Protein AF-A0A7C3K5S8-F1 (afdb_monomer)

Mean predicted aligned error: 10.58 Å

Structure (mmCIF, N/CA/C/O backbone):
data_AF-A0A7C3K5S8-F1
#
_entry.id   AF-A0A7C3K5S8-F1
#
loop_
_atom_site.group_PDB
_atom_site.id
_atom_site.type_symbol
_atom_site.label_atom_id
_atom_site.label_alt_id
_atom_site.label_comp_id
_atom_site.label_asym_id
_atom_site.label_entity_id
_atom_site.label_seq_id
_atom_site.pdbx_PDB_ins_code
_atom_site.Cartn_x
_atom_site.Cartn_y
_atom_site.Cartn_z
_atom_site.occupancy
_atom_site.B_iso_or_equiv
_atom_site.auth_seq_id
_atom_site.auth_comp_id
_atom_site.auth_asym_id
_atom_site.auth_atom_id
_atom_site.pdbx_PDB_model_num
ATOM 1 N N . MET A 1 1 ? 16.156 -6.431 -30.741 1.00 36.00 1 MET A N 1
ATOM 2 C CA . MET A 1 1 ? 15.478 -6.348 -29.436 1.00 36.00 1 MET A CA 1
ATOM 3 C C . MET A 1 1 ? 15.886 -5.016 -28.860 1.00 36.00 1 MET A C 1
ATOM 5 O O . MET A 1 1 ? 17.075 -4.727 -28.903 1.00 36.00 1 MET A O 1
ATOM 9 N N . ALA A 1 2 ? 14.936 -4.167 -28.473 1.00 34.50 2 ALA A N 1
ATOM 10 C CA . ALA A 1 2 ? 15.301 -3.069 -27.594 1.00 34.50 2 ALA A CA 1
ATOM 11 C C . ALA A 1 2 ? 15.731 -3.733 -26.283 1.00 34.50 2 ALA A C 1
ATOM 13 O O . ALA A 1 2 ? 14.956 -4.510 -25.724 1.00 34.50 2 ALA A O 1
ATOM 14 N N . ASP A 1 3 ? 16.981 -3.526 -25.874 1.00 36.69 3 ASP A N 1
ATOM 15 C CA . ASP A 1 3 ? 17.395 -3.795 -24.503 1.00 36.69 3 ASP A CA 1
ATOM 16 C C . ASP A 1 3 ? 16.607 -2.803 -23.651 1.00 36.69 3 ASP A C 1
ATOM 18 O O . ASP A 1 3 ? 16.999 -1.651 -23.473 1.00 36.69 3 ASP A O 1
ATOM 22 N N . TYR A 1 4 ? 15.408 -3.204 -23.237 1.00 42.88 4 TYR A N 1
ATOM 23 C CA . TYR A 1 4 ? 14.761 -2.543 -22.125 1.00 42.88 4 TYR A CA 1
ATOM 24 C C . TYR A 1 4 ? 15.658 -2.878 -20.943 1.00 42.88 4 TYR A C 1
ATOM 26 O O . TYR A 1 4 ? 15.716 -4.040 -20.541 1.00 42.88 4 TYR A O 1
ATOM 34 N N . ASP A 1 5 ? 16.418 -1.896 -20.458 1.00 43.03 5 ASP A N 1
ATOM 35 C CA . ASP A 1 5 ? 17.061 -1.972 -19.152 1.00 43.03 5 ASP A CA 1
ATOM 36 C C . ASP A 1 5 ? 15.927 -2.211 -18.153 1.00 43.03 5 ASP A C 1
ATOM 38 O O . ASP A 1 5 ? 15.245 -1.278 -17.728 1.00 43.03 5 ASP A O 1
ATOM 42 N N . VAL A 1 6 ? 15.627 -3.488 -17.897 1.00 47.78 6 VAL A N 1
ATOM 43 C CA . VAL A 1 6 ? 14.590 -3.909 -16.965 1.00 47.78 6 VAL A CA 1
ATOM 44 C C . VAL A 1 6 ? 15.022 -3.325 -15.636 1.00 47.78 6 VAL A C 1
ATOM 46 O O . VAL A 1 6 ? 16.020 -3.762 -15.063 1.00 47.78 6 VAL A O 1
ATOM 49 N N . PHE A 1 7 ? 14.330 -2.270 -15.209 1.00 51.50 7 PHE A N 1
ATOM 50 C CA . PHE A 1 7 ? 14.620 -1.600 -13.956 1.00 51.50 7 PHE A CA 1
ATOM 51 C C . PHE A 1 7 ? 14.607 -2.661 -12.854 1.00 51.50 7 PHE A C 1
ATOM 53 O O . PHE A 1 7 ? 13.599 -3.338 -12.659 1.00 51.50 7 PHE A O 1
ATOM 60 N N . GLU A 1 8 ? 15.756 -2.870 -12.204 1.00 52.59 8 GLU A N 1
ATOM 61 C CA . GLU A 1 8 ? 15.900 -3.923 -11.204 1.00 52.59 8 GLU A CA 1
ATOM 62 C C . GLU A 1 8 ? 14.912 -3.671 -10.067 1.00 52.59 8 GLU A C 1
ATOM 64 O O . GLU A 1 8 ? 14.993 -2.680 -9.329 1.00 52.59 8 GLU A O 1
ATOM 69 N N . TYR A 1 9 ? 13.947 -4.576 -9.941 1.00 58.34 9 TYR A N 1
ATOM 70 C CA . TYR A 1 9 ? 13.034 -4.558 -8.822 1.00 58.34 9 TYR A CA 1
ATOM 71 C C . TYR A 1 9 ? 13.784 -4.951 -7.546 1.00 58.34 9 TYR A C 1
ATOM 73 O O . TYR A 1 9 ? 14.457 -5.983 -7.478 1.00 58.34 9 TYR A O 1
ATOM 81 N N . VAL A 1 10 ? 13.669 -4.097 -6.532 1.00 61.16 10 VAL A N 1
ATOM 82 C CA . VAL A 1 10 ? 14.269 -4.321 -5.220 1.00 61.16 10 VAL A CA 1
ATOM 83 C C . VAL A 1 10 ? 13.180 -4.871 -4.318 1.00 61.16 10 VAL A C 1
ATOM 85 O O . VAL A 1 10 ? 12.299 -4.131 -3.885 1.00 61.16 10 VAL A O 1
ATOM 88 N N . LEU A 1 11 ? 13.250 -6.178 -4.052 1.00 65.69 11 LEU A N 1
ATOM 89 C CA . LEU A 1 11 ? 12.419 -6.799 -3.028 1.00 65.69 11 LEU A CA 1
ATOM 90 C C . LEU A 1 11 ? 12.636 -6.064 -1.702 1.00 65.69 11 LEU A C 1
ATOM 92 O O . LEU A 1 11 ? 13.786 -5.764 -1.353 1.00 65.69 11 LEU A O 1
ATOM 96 N N . PRO A 1 12 ? 11.564 -5.816 -0.942 1.00 68.69 12 PRO A N 1
ATOM 97 C CA . PRO A 1 12 ? 11.696 -5.355 0.422 1.00 68.69 12 PRO A CA 1
ATOM 98 C C . PRO A 1 12 ? 12.627 -6.294 1.213 1.00 68.69 12 PRO A C 1
ATOM 100 O O . PRO A 1 12 ? 12.614 -7.510 1.018 1.00 68.69 12 PRO A O 1
ATOM 103 N N . GLY A 1 13 ? 13.489 -5.728 2.061 1.00 72.69 13 GLY A N 1
ATOM 104 C CA . GLY A 1 13 ? 14.589 -6.473 2.693 1.00 72.69 13 GLY A CA 1
ATOM 105 C C . GLY A 1 13 ? 14.165 -7.469 3.779 1.00 72.69 13 GLY A C 1
ATOM 106 O O . GLY A 1 13 ? 14.988 -8.276 4.211 1.00 72.69 13 GLY A O 1
ATOM 107 N N . GLU A 1 14 ? 12.908 -7.412 4.221 1.00 86.00 14 GLU A N 1
ATOM 108 C CA . GLU A 1 14 ? 12.364 -8.243 5.298 1.00 86.00 14 GLU A CA 1
ATOM 109 C C . GLU A 1 14 ? 11.607 -9.472 4.764 1.00 86.00 14 GLU A C 1
ATOM 111 O O . GLU A 1 14 ? 11.285 -9.586 3.580 1.00 86.00 14 GLU A O 1
ATOM 116 N N . SER A 1 15 ? 11.303 -10.427 5.646 1.00 91.69 15 SER A N 1
ATOM 117 C CA . SER A 1 15 ? 10.530 -11.619 5.279 1.00 91.69 15 SER A CA 1
ATOM 118 C C . SER A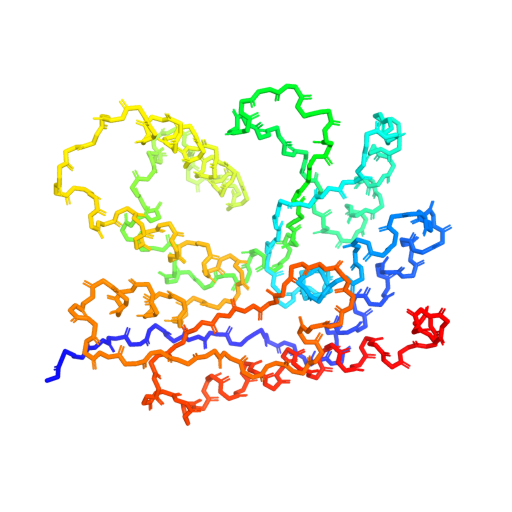 1 15 ? 9.021 -11.345 5.226 1.00 91.69 15 SER A C 1
ATOM 120 O O . SER A 1 15 ? 8.507 -10.447 5.895 1.00 91.69 15 SER A O 1
ATOM 122 N N . ALA A 1 16 ? 8.281 -12.192 4.501 1.00 94.06 16 ALA A N 1
ATOM 123 C CA . ALA A 1 16 ? 6.815 -12.156 4.472 1.00 94.06 16 ALA A CA 1
ATOM 124 C C . ALA A 1 16 ? 6.179 -12.207 5.876 1.00 94.06 16 ALA A C 1
ATOM 126 O O . ALA A 1 16 ? 5.159 -11.571 6.117 1.00 94.06 16 ALA A O 1
ATOM 127 N N . GLU A 1 17 ? 6.792 -12.931 6.817 1.00 95.56 17 GLU A N 1
ATOM 128 C CA . GLU A 1 17 ? 6.310 -13.056 8.199 1.00 95.56 17 GLU A CA 1
ATOM 129 C C . GLU A 1 17 ? 6.402 -11.731 8.971 1.00 95.56 17 GLU A C 1
ATOM 131 O O . GLU A 1 17 ? 5.490 -11.395 9.729 1.00 95.56 17 GLU A O 1
ATOM 136 N N . VAL A 1 18 ? 7.469 -10.954 8.753 1.00 95.12 18 VAL A N 1
ATOM 137 C CA . VAL A 1 18 ? 7.635 -9.624 9.362 1.00 95.12 18 VAL A CA 1
ATOM 138 C C . VAL A 1 18 ? 6.568 -8.669 8.827 1.00 95.12 18 VAL A C 1
ATOM 140 O O . VAL A 1 18 ? 5.856 -8.042 9.612 1.00 95.12 18 VAL A O 1
ATOM 143 N N . TYR A 1 19 ? 6.390 -8.627 7.505 1.00 95.25 19 TYR A N 1
ATOM 144 C CA . TYR A 1 19 ? 5.346 -7.830 6.855 1.00 95.25 19 TYR A CA 1
ATOM 145 C C . TYR A 1 19 ? 3.941 -8.220 7.331 1.00 95.25 19 TYR A C 1
ATOM 147 O O . TYR A 1 19 ? 3.159 -7.361 7.744 1.00 95.25 19 TYR A O 1
ATOM 155 N N . ALA A 1 20 ? 3.629 -9.516 7.360 1.00 96.94 20 ALA A N 1
ATOM 156 C CA . ALA A 1 20 ? 2.343 -10.005 7.842 1.00 96.94 20 ALA A CA 1
ATOM 157 C C . ALA A 1 20 ? 2.105 -9.635 9.313 1.00 96.94 20 ALA A C 1
ATOM 159 O O . ALA A 1 20 ? 1.022 -9.173 9.665 1.00 96.94 20 ALA A O 1
ATOM 160 N N . THR A 1 21 ? 3.121 -9.764 10.171 1.00 97.38 21 THR A N 1
ATOM 161 C CA . THR A 1 21 ? 3.036 -9.360 11.584 1.00 97.38 21 THR A CA 1
ATOM 162 C C . THR A 1 21 ? 2.724 -7.871 11.722 1.00 97.38 21 THR A C 1
ATOM 164 O O . THR A 1 21 ? 1.887 -7.491 12.547 1.00 97.38 21 THR A O 1
ATOM 167 N N . ASN A 1 22 ? 3.354 -7.028 10.899 1.00 96.44 22 ASN A N 1
ATOM 168 C CA . ASN A 1 22 ? 3.084 -5.595 10.873 1.00 96.44 22 ASN A CA 1
ATOM 169 C C . ASN A 1 22 ? 1.635 -5.306 10.474 1.00 96.44 22 ASN A C 1
ATOM 171 O O . ASN A 1 22 ? 0.938 -4.643 11.241 1.00 96.44 22 ASN A O 1
ATOM 175 N N . ALA A 1 23 ? 1.156 -5.863 9.357 1.00 97.19 23 ALA A N 1
ATOM 176 C CA . ALA A 1 23 ? -0.229 -5.681 8.918 1.00 97.19 23 ALA A CA 1
ATOM 177 C C . ALA A 1 23 ? -1.231 -6.163 9.976 1.00 97.19 23 ALA A C 1
ATOM 179 O O . ALA A 1 23 ? -2.143 -5.426 10.345 1.00 97.19 23 ALA A O 1
ATOM 180 N N . LEU A 1 24 ? -1.031 -7.365 10.531 1.00 97.88 24 LEU A N 1
ATOM 181 C CA . LEU A 1 24 ? -1.904 -7.941 11.558 1.00 97.88 24 LEU A CA 1
ATOM 182 C C . LEU A 1 24 ? -2.002 -7.061 12.804 1.00 97.88 24 LEU A C 1
ATOM 184 O O . LEU A 1 24 ? -3.077 -6.954 13.388 1.00 97.88 24 LEU A O 1
ATOM 188 N N . ARG A 1 25 ? -0.901 -6.431 13.225 1.00 97.81 25 ARG A N 1
ATOM 189 C CA . ARG A 1 25 ? -0.907 -5.500 14.360 1.00 97.81 25 ARG A CA 1
ATOM 190 C C . ARG A 1 25 ? -1.836 -4.313 14.097 1.00 97.81 25 ARG A C 1
ATOM 192 O O . ARG A 1 25 ? -2.630 -3.982 14.969 1.00 97.81 25 ARG A O 1
ATOM 199 N N . ILE A 1 26 ? -1.755 -3.707 12.913 1.00 97.75 26 ILE A N 1
ATOM 200 C CA . ILE A 1 26 ? -2.579 -2.542 12.554 1.00 97.75 26 ILE A CA 1
ATOM 201 C C . ILE A 1 26 ? -4.042 -2.951 12.380 1.00 97.75 26 ILE A C 1
ATOM 203 O O . ILE A 1 26 ? -4.938 -2.306 12.912 1.00 97.75 26 ILE A O 1
ATOM 207 N N . LEU A 1 27 ? -4.288 -4.062 11.687 1.00 96.94 27 LEU A N 1
ATOM 208 C CA . LEU A 1 27 ? -5.628 -4.591 11.436 1.00 96.94 27 LEU A CA 1
ATOM 209 C C . LEU A 1 27 ? -6.357 -4.983 12.726 1.00 96.94 27 LEU A C 1
ATOM 211 O O . LEU A 1 27 ? -7.569 -4.806 12.815 1.00 96.94 27 LEU A O 1
ATOM 215 N N . LYS A 1 28 ? -5.638 -5.468 13.746 1.00 96.94 28 LYS A N 1
ATOM 216 C CA . LYS A 1 28 ? -6.209 -5.744 15.075 1.00 96.94 28 LYS A CA 1
ATOM 217 C C . LYS A 1 28 ? -6.626 -4.465 15.797 1.00 96.94 28 LYS A C 1
ATOM 219 O O . LYS A 1 28 ? -7.725 -4.432 16.348 1.00 96.94 28 LYS A O 1
ATOM 224 N N . ASP A 1 29 ? -5.795 -3.425 15.752 1.00 97.56 29 ASP A N 1
ATOM 225 C CA . ASP A 1 29 ? -6.127 -2.112 16.317 1.00 97.56 29 ASP A CA 1
ATOM 226 C C . ASP A 1 29 ? -7.335 -1.500 15.562 1.00 97.56 29 ASP A C 1
ATOM 228 O O . ASP A 1 29 ? -8.304 -1.070 16.190 1.00 97.56 29 ASP A O 1
ATOM 232 N N . LEU A 1 30 ? -7.362 -1.588 14.224 1.00 96.25 30 LEU A N 1
ATOM 233 C CA . LEU A 1 30 ? -8.499 -1.168 13.391 1.00 96.25 30 LEU A CA 1
ATOM 234 C C . LEU A 1 30 ? -9.784 -1.940 13.712 1.00 96.25 30 LEU A C 1
ATOM 236 O O . LEU A 1 30 ? -10.827 -1.324 13.900 1.00 96.25 30 LEU A O 1
ATOM 240 N N . LYS A 1 31 ? -9.739 -3.273 13.825 1.00 95.25 31 LYS A N 1
ATOM 241 C CA . LYS A 1 31 ? -10.926 -4.082 14.151 1.00 95.25 31 LYS A CA 1
ATOM 242 C C . LYS A 1 31 ? -11.482 -3.752 15.537 1.00 95.25 31 LYS A C 1
ATOM 244 O O . LYS A 1 31 ? -12.692 -3.809 15.741 1.00 95.25 31 LYS A O 1
ATOM 249 N N . ALA A 1 32 ? -10.611 -3.425 16.490 1.00 96.12 32 ALA A N 1
ATOM 250 C CA . ALA A 1 32 ? -11.010 -3.084 17.850 1.00 96.12 32 ALA A CA 1
ATOM 251 C C . ALA A 1 32 ? -11.658 -1.692 17.949 1.00 96.12 32 ALA A C 1
ATOM 253 O O . ALA A 1 32 ? -12.641 -1.533 18.674 1.00 96.12 32 ALA A O 1
ATOM 254 N N . GLU A 1 33 ? -11.119 -0.694 17.244 1.00 96.06 33 GLU A N 1
ATOM 255 C CA . GLU A 1 33 ? -11.552 0.707 17.369 1.00 96.06 33 GLU A CA 1
ATOM 256 C C . GLU A 1 33 ? -12.550 1.149 16.285 1.00 96.06 33 GLU A C 1
ATOM 258 O O . GLU A 1 33 ? -13.394 2.015 16.536 1.00 96.06 33 GLU A O 1
ATOM 263 N N . PHE A 1 34 ? -12.490 0.526 15.107 1.00 94.44 34 PHE A N 1
ATOM 264 C CA . PHE A 1 34 ? -13.244 0.870 13.898 1.00 94.44 34 PHE A CA 1
ATOM 265 C C . PHE A 1 34 ? -13.809 -0.382 13.189 1.00 94.44 34 PHE A C 1
ATOM 267 O O . PHE A 1 34 ? -13.548 -0.613 12.004 1.00 94.44 34 PHE A O 1
ATOM 274 N N . PRO A 1 35 ? -14.595 -1.227 13.885 1.00 91.88 35 PRO A N 1
ATOM 275 C CA . PRO A 1 35 ? -15.083 -2.492 13.329 1.00 91.88 35 PRO A CA 1
ATOM 276 C C . PRO A 1 35 ? -15.947 -2.320 12.071 1.00 91.88 35 PRO A C 1
ATOM 278 O O . PRO A 1 35 ? -16.036 -3.235 11.260 1.00 91.88 35 PRO A O 1
ATOM 281 N N . ASP A 1 36 ? -16.577 -1.158 11.899 1.00 88.56 36 ASP A N 1
ATOM 282 C CA . ASP A 1 36 ? -17.435 -0.824 10.764 1.00 88.56 36 ASP A CA 1
ATOM 283 C C . ASP A 1 36 ? -16.666 -0.476 9.481 1.00 88.56 36 ASP A C 1
ATOM 285 O O . ASP A 1 36 ? -17.233 -0.583 8.398 1.00 88.56 36 ASP A O 1
ATOM 289 N N . THR A 1 37 ? -15.392 -0.087 9.583 1.00 86.94 37 THR A N 1
ATOM 290 C CA . THR A 1 37 ? -14.521 0.206 8.427 1.00 86.94 37 THR A CA 1
ATOM 291 C C . THR A 1 37 ? -13.383 -0.795 8.269 1.00 86.94 37 THR A C 1
ATOM 293 O O . THR A 1 37 ? -12.686 -0.764 7.259 1.00 86.94 37 THR A O 1
ATOM 296 N N . PHE A 1 38 ? -13.231 -1.737 9.207 1.00 90.38 38 PHE A N 1
ATOM 297 C CA . PHE A 1 38 ? -12.238 -2.814 9.149 1.00 90.38 38 PHE A CA 1
ATOM 298 C C . PHE A 1 38 ? -12.193 -3.514 7.786 1.00 90.38 38 PHE A C 1
ATOM 300 O O . PHE A 1 38 ? -11.108 -3.742 7.258 1.00 90.38 38 PHE A O 1
ATOM 307 N N . ARG A 1 39 ? -13.359 -3.813 7.198 1.00 87.19 39 ARG A N 1
ATOM 308 C CA . ARG A 1 39 ? -13.452 -4.507 5.906 1.00 87.19 39 ARG A CA 1
ATOM 309 C C . ARG A 1 39 ? -12.764 -3.737 4.776 1.00 87.19 39 ARG A C 1
ATOM 311 O O . ARG A 1 39 ? -12.127 -4.369 3.944 1.00 87.19 39 ARG A O 1
ATOM 318 N N . ASN A 1 40 ? -12.816 -2.405 4.798 1.00 87.00 40 ASN A N 1
ATOM 319 C CA . ASN A 1 40 ? -12.162 -1.563 3.794 1.00 87.00 40 ASN A CA 1
ATOM 320 C C . ASN A 1 40 ? -10.634 -1.655 3.910 1.00 87.00 40 ASN A C 1
ATOM 322 O O . ASN A 1 40 ? -9.936 -1.600 2.916 1.00 87.00 40 ASN A O 1
ATOM 326 N N . PHE A 1 41 ? -10.099 -1.864 5.114 1.00 91.12 41 PHE A N 1
ATOM 327 C CA . PHE A 1 41 ? -8.659 -2.055 5.326 1.00 91.12 41 PHE A CA 1
ATOM 328 C C . PHE A 1 41 ? -8.203 -3.515 5.195 1.00 91.12 41 PHE A C 1
ATOM 330 O O . PHE A 1 41 ? -7.002 -3.783 5.165 1.00 91.12 41 PHE A O 1
ATOM 337 N N . ALA A 1 42 ? -9.140 -4.464 5.146 1.00 91.81 42 ALA A N 1
ATOM 338 C CA . ALA A 1 42 ? -8.863 -5.888 4.987 1.00 91.81 42 ALA A CA 1
ATOM 339 C C . ALA A 1 42 ? -8.629 -6.296 3.526 1.00 91.81 42 ALA A C 1
ATOM 341 O O . ALA A 1 42 ? -8.183 -7.422 3.279 1.00 91.81 42 ALA A O 1
ATOM 342 N N . ALA A 1 43 ? -8.922 -5.411 2.572 1.00 89.88 43 ALA A N 1
ATOM 343 C CA . ALA A 1 43 ? -8.675 -5.662 1.165 1.00 89.88 43 ALA A CA 1
ATOM 344 C C . ALA A 1 43 ? -7.166 -5.819 0.871 1.00 89.88 43 ALA A C 1
ATOM 346 O O . ALA A 1 43 ? -6.317 -5.305 1.610 1.00 89.88 43 ALA A O 1
ATOM 347 N N . PRO A 1 44 ? -6.785 -6.615 -0.146 1.00 90.00 44 PRO A N 1
ATOM 348 C CA . PRO A 1 44 ? -5.413 -7.104 -0.247 1.00 90.00 44 PRO A CA 1
ATOM 349 C C . PRO A 1 44 ? -4.402 -5.993 -0.555 1.00 90.00 44 PRO A C 1
ATOM 351 O O . PRO A 1 44 ? -3.258 -6.061 -0.104 1.00 90.00 44 PRO A O 1
ATOM 354 N N . SER A 1 45 ? -4.810 -4.947 -1.279 1.00 85.50 45 SER A N 1
ATOM 355 C CA . SER A 1 45 ? -3.966 -3.777 -1.558 1.00 85.50 45 SER A CA 1
ATOM 356 C C . SER A 1 45 ? -3.607 -3.001 -0.288 1.00 85.50 45 SER A C 1
ATOM 358 O O . SER A 1 45 ? -2.440 -2.640 -0.077 1.00 85.50 45 SER A O 1
ATOM 360 N N . GLU A 1 46 ? -4.577 -2.836 0.603 1.00 89.94 46 GLU A N 1
ATOM 361 C CA . GLU A 1 46 ? -4.437 -2.158 1.878 1.00 89.94 46 GLU A CA 1
ATOM 362 C C . GLU A 1 46 ? -3.605 -3.007 2.818 1.00 89.94 46 GLU A C 1
ATOM 364 O O . GLU A 1 46 ? -2.674 -2.490 3.421 1.00 89.94 46 GLU A O 1
ATOM 369 N N . VAL A 1 47 ? -3.844 -4.320 2.883 1.00 93.81 47 VAL A N 1
ATOM 370 C CA . VAL A 1 47 ? -3.012 -5.246 3.667 1.00 93.81 47 VAL A CA 1
ATOM 371 C C . VAL A 1 47 ? -1.541 -5.140 3.257 1.00 93.81 47 VAL A C 1
ATOM 373 O O . VAL A 1 47 ? -0.664 -5.043 4.121 1.00 93.81 47 VAL A O 1
ATOM 376 N N . LEU A 1 48 ? -1.247 -5.106 1.955 1.00 91.50 48 LEU A N 1
ATOM 377 C CA . LEU A 1 48 ? 0.125 -4.953 1.466 1.00 91.50 48 LEU A CA 1
ATOM 378 C C . LEU A 1 48 ? 0.714 -3.585 1.834 1.00 91.50 48 LEU A C 1
ATOM 380 O O . LEU A 1 48 ? 1.898 -3.501 2.165 1.00 91.50 48 LEU A O 1
ATOM 384 N N . THR A 1 49 ? -0.097 -2.532 1.868 1.00 91.12 49 THR A N 1
ATOM 385 C CA . THR A 1 49 ? 0.356 -1.184 2.237 1.00 91.12 49 THR A CA 1
ATOM 386 C C . THR A 1 49 ? 0.563 -1.046 3.742 1.00 91.12 49 THR A C 1
ATOM 388 O O . THR A 1 49 ? 1.624 -0.615 4.180 1.00 91.12 49 THR A O 1
ATOM 391 N N . LEU A 1 50 ? -0.384 -1.521 4.550 1.00 94.44 50 LEU A N 1
ATOM 392 C CA . LEU A 1 50 ? -0.299 -1.609 6.009 1.00 94.44 50 LEU A CA 1
ATOM 393 C C . LEU A 1 50 ? 0.866 -2.489 6.472 1.00 94.44 50 LEU A C 1
ATOM 395 O O . LEU A 1 50 ? 1.442 -2.241 7.527 1.00 94.44 50 LEU A O 1
ATOM 399 N N . SER A 1 51 ? 1.236 -3.512 5.698 1.00 94.31 51 SER A N 1
ATOM 400 C CA . SER A 1 51 ? 2.405 -4.329 6.028 1.00 94.31 51 SER A CA 1
ATOM 401 C C . SER A 1 51 ? 3.721 -3.555 5.901 1.00 94.31 51 SER A C 1
ATOM 403 O O . SER A 1 51 ? 4.679 -3.867 6.611 1.00 94.31 51 SER A O 1
ATOM 405 N N . GLY A 1 52 ? 3.767 -2.559 5.008 1.00 89.44 52 GLY A N 1
ATOM 406 C CA . GLY A 1 52 ? 4.982 -1.865 4.581 1.00 89.44 52 GLY A CA 1
ATOM 407 C C . GLY A 1 52 ? 5.693 -2.531 3.397 1.00 89.44 52 GLY A C 1
ATOM 408 O O . GLY A 1 52 ? 6.782 -2.102 3.023 1.00 89.44 52 GLY A O 1
ATOM 409 N N . ALA A 1 53 ? 5.104 -3.568 2.791 1.00 87.94 53 ALA A N 1
ATOM 410 C CA . ALA A 1 53 ? 5.600 -4.156 1.543 1.00 87.94 53 ALA A CA 1
ATOM 411 C C . ALA A 1 53 ? 5.288 -3.277 0.316 1.00 87.94 53 ALA A C 1
ATOM 413 O O . ALA A 1 53 ? 5.931 -3.410 -0.724 1.00 87.94 53 ALA A O 1
ATOM 414 N N . ARG A 1 54 ? 4.311 -2.374 0.457 1.00 84.25 54 ARG A N 1
ATOM 415 C CA . ARG A 1 54 ? 3.878 -1.375 -0.522 1.00 84.25 54 ARG A CA 1
ATOM 416 C C . ARG A 1 54 ? 3.806 -0.004 0.155 1.00 84.25 54 ARG A C 1
ATOM 418 O O . ARG A 1 54 ? 3.411 0.089 1.314 1.00 84.25 54 ARG A O 1
ATOM 425 N N . ALA A 1 55 ? 4.218 1.058 -0.539 1.00 81.19 55 ALA A N 1
ATOM 426 C CA . ALA A 1 55 ? 4.313 2.384 0.074 1.00 81.19 55 ALA A CA 1
ATOM 427 C C . ALA A 1 55 ? 3.015 3.191 0.002 1.00 81.19 55 ALA A C 1
ATOM 429 O O . ALA A 1 55 ? 2.801 4.047 0.856 1.00 81.19 55 ALA A O 1
ATOM 430 N N . PHE A 1 56 ? 2.158 2.939 -0.985 1.00 79.44 56 PHE A N 1
ATOM 431 C CA . PHE A 1 56 ? 0.982 3.764 -1.239 1.00 79.44 56 PHE A CA 1
ATOM 432 C C . PHE A 1 56 ? -0.222 2.943 -1.672 1.00 79.44 56 PHE A C 1
ATOM 434 O O . PHE A 1 56 ? -0.072 1.990 -2.428 1.00 79.44 56 PHE A O 1
ATOM 441 N N . ASP A 1 57 ? -1.412 3.373 -1.272 1.00 79.38 57 ASP A N 1
ATOM 442 C CA . ASP A 1 57 ? -2.681 2.865 -1.774 1.00 79.38 57 ASP A CA 1
ATOM 443 C C . ASP A 1 57 ? -3.741 3.961 -1.827 1.00 79.38 57 ASP A C 1
ATOM 445 O O . ASP A 1 57 ? -3.704 4.875 -1.005 1.00 79.38 57 ASP A O 1
ATOM 449 N N . THR A 1 58 ? -4.666 3.912 -2.787 1.00 73.12 58 THR A N 1
ATOM 450 C CA . THR A 1 58 ? -5.472 5.095 -3.127 1.00 73.12 58 THR A CA 1
ATOM 451 C C . THR A 1 58 ? -6.905 4.806 -3.553 1.00 73.12 58 THR A C 1
ATOM 453 O O . THR A 1 58 ? -7.188 3.755 -4.119 1.00 73.12 58 THR A O 1
ATOM 456 N N . TYR A 1 59 ? -7.762 5.812 -3.344 1.00 67.25 59 TYR A N 1
ATOM 457 C CA . TYR A 1 59 ? -9.141 5.914 -3.832 1.00 67.25 59 TYR A CA 1
ATOM 458 C C . TYR A 1 59 ? -10.134 4.926 -3.219 1.00 67.25 59 TYR A C 1
ATOM 460 O O . TYR A 1 59 ? -10.870 4.248 -3.933 1.00 67.25 59 TYR A O 1
ATOM 468 N N . TYR A 1 60 ? -10.208 4.900 -1.891 1.00 75.06 60 TYR A N 1
ATOM 469 C CA . TYR A 1 60 ? -11.167 4.066 -1.168 1.00 75.06 60 TYR A CA 1
ATOM 470 C C . TYR A 1 60 ? -12.259 4.877 -0.504 1.00 75.06 60 TYR A C 1
ATOM 472 O O . TYR A 1 60 ? -12.009 5.958 0.015 1.00 75.06 60 TYR A O 1
ATOM 480 N N . GLU A 1 61 ? -13.467 4.333 -0.465 1.00 79.75 61 GLU A N 1
ATOM 481 C CA . GLU A 1 61 ? -14.611 4.977 0.168 1.00 79.75 61 GLU A CA 1
ATOM 482 C C . GLU A 1 61 ? -14.700 4.566 1.646 1.00 79.75 61 GLU A C 1
ATOM 484 O O . GLU A 1 61 ? -14.791 3.385 1.975 1.00 79.75 61 GLU A O 1
ATOM 489 N N . LEU A 1 62 ? -14.704 5.536 2.568 1.00 79.75 62 LEU A N 1
ATOM 490 C CA . LEU A 1 62 ? -15.051 5.292 3.981 1.00 79.75 62 LEU A CA 1
ATOM 491 C C . LEU A 1 62 ? -16.565 5.294 4.236 1.00 79.75 62 LEU A C 1
ATOM 493 O O . LEU A 1 62 ? -17.010 4.834 5.289 1.00 79.75 62 LEU A O 1
ATOM 497 N N . GLY A 1 63 ? -17.338 5.839 3.295 1.00 76.75 63 GLY A N 1
ATOM 498 C CA . GLY A 1 63 ? -18.767 6.097 3.429 1.00 76.75 63 GLY A CA 1
ATOM 499 C C . GLY A 1 63 ? -19.099 7.523 3.911 1.00 76.75 63 GLY A C 1
ATOM 500 O O . GLY A 1 63 ? -18.280 8.197 4.553 1.00 76.75 63 GLY A O 1
ATOM 501 N N . PRO A 1 64 ? -20.311 8.017 3.604 1.00 75.12 64 PRO A N 1
ATOM 502 C CA . PRO A 1 64 ? -20.732 9.389 3.907 1.00 75.12 64 PRO A CA 1
ATOM 503 C C . PRO A 1 64 ? -21.048 9.627 5.395 1.00 75.12 64 PRO A C 1
ATOM 505 O O . PRO A 1 64 ? -21.154 10.769 5.835 1.00 75.12 64 PRO A O 1
ATOM 508 N N . ASP A 1 65 ? -21.199 8.569 6.194 1.00 80.50 65 ASP A N 1
ATOM 509 C CA . ASP A 1 65 ? -21.575 8.632 7.610 1.00 80.50 65 ASP A CA 1
ATOM 510 C C . ASP A 1 65 ? -20.387 8.864 8.564 1.00 80.50 65 ASP A C 1
ATOM 512 O O . ASP A 1 65 ? -20.594 9.056 9.766 1.00 80.50 65 ASP A O 1
ATOM 516 N N . LYS A 1 66 ? -19.146 8.869 8.057 1.00 87.06 66 LYS A N 1
ATOM 517 C CA . LYS A 1 66 ? -17.938 9.085 8.869 1.00 87.06 66 LYS A CA 1
ATOM 518 C C . LYS A 1 66 ? -17.632 10.574 9.011 1.00 87.06 66 LYS A C 1
ATOM 520 O O . LYS A 1 66 ? -17.147 11.218 8.081 1.00 87.06 66 LYS A O 1
ATOM 525 N N . ASP A 1 67 ? -17.905 11.118 10.194 1.00 87.75 67 ASP A N 1
ATOM 526 C CA . ASP A 1 67 ? -17.640 12.523 10.508 1.00 87.75 67 ASP A CA 1
ATOM 527 C C . ASP A 1 67 ? -16.141 12.834 10.711 1.00 87.75 67 ASP A C 1
ATOM 529 O O . ASP A 1 67 ? -15.284 11.951 10.790 1.00 87.75 67 ASP A O 1
ATOM 533 N N . GLU A 1 68 ? -15.802 14.121 10.816 1.00 88.19 68 GLU A N 1
ATOM 534 C CA . GLU A 1 68 ? -14.409 14.552 10.997 1.00 88.19 68 GLU A CA 1
ATOM 535 C C . GLU A 1 68 ? -13.784 14.064 12.310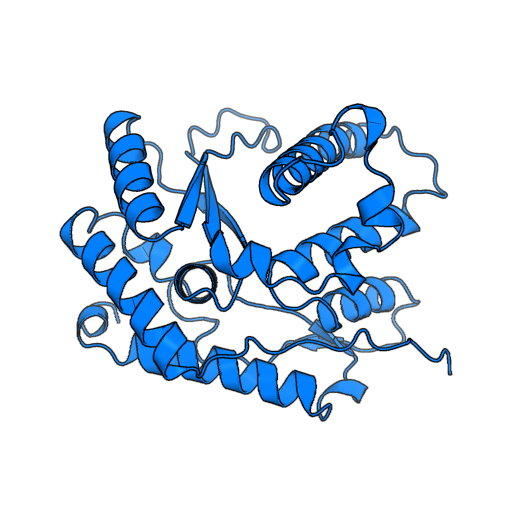 1.00 88.19 68 GLU A C 1
ATOM 537 O O . GLU A 1 68 ? -12.572 13.859 12.373 1.00 88.19 68 GLU A O 1
ATOM 542 N N . ALA A 1 69 ? -14.583 13.832 13.357 1.00 91.25 69 ALA A N 1
ATOM 543 C CA . ALA A 1 69 ? -14.074 13.279 14.609 1.00 91.25 69 ALA A CA 1
ATOM 544 C C . ALA A 1 69 ? -13.698 11.797 14.445 1.00 91.25 69 ALA A C 1
ATOM 546 O O . ALA A 1 69 ? -12.673 11.356 14.968 1.00 91.25 69 ALA A O 1
ATOM 547 N N . TYR A 1 70 ? -14.486 11.030 13.689 1.00 92.56 70 TYR A N 1
ATOM 548 C CA . TYR A 1 70 ? -14.175 9.659 13.306 1.00 92.56 70 TYR A CA 1
ATOM 549 C C . TYR A 1 70 ? -12.878 9.607 12.504 1.00 92.56 70 TYR A C 1
ATOM 551 O O . TYR A 1 70 ? -11.945 8.909 12.905 1.00 92.56 70 TYR A O 1
ATOM 559 N N . LYS A 1 71 ? -12.789 10.399 11.428 1.00 90.69 71 LYS A N 1
ATOM 560 C CA . LYS A 1 71 ? -11.595 10.461 10.575 1.00 90.69 71 LYS A CA 1
ATOM 561 C C . LYS A 1 71 ? -10.358 10.887 11.355 1.00 90.69 71 LYS A C 1
ATOM 563 O O . LYS A 1 71 ? -9.296 10.308 11.170 1.00 90.69 71 LYS A O 1
ATOM 568 N N . GLN A 1 72 ? -10.482 11.854 12.266 1.00 92.56 72 GLN A N 1
ATOM 569 C CA . GLN A 1 72 ? -9.355 12.295 13.083 1.00 92.56 72 GLN A CA 1
ATOM 570 C C . GLN A 1 72 ? -8.814 11.174 13.979 1.00 92.56 72 GLN A C 1
ATOM 572 O O . GLN A 1 72 ? -7.602 10.980 14.035 1.00 92.56 72 GLN A O 1
ATOM 577 N N . ARG A 1 73 ? -9.686 10.390 14.624 1.00 95.81 73 ARG A N 1
ATOM 578 C CA . ARG A 1 73 ? -9.245 9.227 15.413 1.00 95.81 73 ARG A CA 1
ATOM 579 C C . ARG A 1 73 ? -8.618 8.146 14.532 1.00 95.81 73 ARG A C 1
ATOM 581 O O . ARG A 1 73 ? -7.624 7.547 14.927 1.00 95.81 73 ARG A O 1
ATOM 588 N N . LEU A 1 74 ? -9.169 7.913 13.340 1.00 94.94 74 LEU A N 1
ATOM 589 C CA . LEU A 1 74 ? -8.606 6.960 12.383 1.00 94.94 74 LEU A CA 1
ATOM 590 C C . LEU A 1 74 ? -7.202 7.390 11.929 1.00 94.94 74 LEU A C 1
ATOM 592 O O . LEU A 1 74 ? -6.284 6.572 11.930 1.00 94.94 74 LEU A O 1
ATOM 596 N N . ARG A 1 75 ? -7.005 8.683 11.629 1.00 93.75 75 ARG A N 1
ATOM 597 C CA . ARG A 1 75 ? -5.682 9.269 11.346 1.00 93.75 75 ARG A CA 1
ATOM 598 C C . ARG A 1 75 ? -4.721 9.048 12.509 1.00 93.75 75 ARG A C 1
ATOM 600 O O . ARG A 1 75 ? -3.591 8.638 12.285 1.00 93.75 75 ARG A O 1
ATOM 607 N N . GLU A 1 76 ? -5.152 9.299 13.742 1.00 95.44 76 GLU A N 1
ATOM 608 C CA . GLU A 1 76 ? -4.320 9.102 14.937 1.00 95.44 76 GLU A CA 1
ATOM 609 C C . GLU A 1 76 ? -3.912 7.635 15.130 1.00 95.44 76 GLU A C 1
ATOM 611 O O . GLU A 1 76 ? -2.742 7.363 15.414 1.00 95.44 76 GLU A O 1
ATOM 616 N N . LEU A 1 77 ? -4.842 6.695 14.922 1.00 96.94 77 LEU A N 1
ATOM 617 C CA . LEU A 1 77 ? -4.557 5.262 14.979 1.00 96.94 77 LEU A CA 1
ATOM 618 C C . LEU A 1 77 ? -3.552 4.862 13.901 1.00 96.94 77 LEU A C 1
ATOM 620 O O . LEU A 1 77 ? -2.536 4.254 14.218 1.00 96.94 77 LEU A O 1
ATOM 624 N N . LEU A 1 78 ? -3.789 5.222 12.640 1.00 95.50 78 LEU A N 1
ATOM 625 C CA . LEU A 1 78 ? -2.896 4.853 11.540 1.00 95.50 78 LEU A CA 1
ATOM 626 C C . LEU A 1 78 ? -1.506 5.492 11.700 1.00 95.50 78 LEU A C 1
ATOM 628 O O . LEU A 1 78 ? -0.491 4.813 11.531 1.00 95.50 78 LEU A O 1
ATOM 632 N N . MET A 1 79 ? -1.433 6.745 12.160 1.00 93.31 79 MET A N 1
ATOM 633 C CA . MET A 1 79 ? -0.161 7.433 12.402 1.00 93.31 79 MET A CA 1
ATOM 634 C C . MET A 1 79 ? 0.669 6.813 13.532 1.00 93.31 79 MET A C 1
ATOM 636 O O . MET A 1 79 ? 1.894 6.854 13.466 1.00 93.31 79 MET A O 1
ATOM 640 N N . LYS A 1 80 ? 0.051 6.183 14.544 1.00 95.19 80 LYS A N 1
ATOM 641 C CA . LYS A 1 80 ? 0.767 5.374 15.559 1.00 95.19 80 LYS A CA 1
ATOM 642 C C . LYS A 1 80 ? 1.549 4.211 14.926 1.00 95.19 80 LYS A C 1
ATOM 644 O O . LYS A 1 80 ? 2.473 3.679 15.544 1.00 95.19 80 LYS A O 1
ATOM 649 N N . HIS A 1 81 ? 1.168 3.808 13.717 1.00 94.69 81 HIS A N 1
ATOM 650 C CA . HIS A 1 81 ? 1.802 2.755 12.934 1.00 94.69 81 HIS A CA 1
ATOM 651 C C . HIS A 1 81 ? 2.583 3.283 11.725 1.00 94.69 81 HIS A C 1
ATOM 653 O O . HIS A 1 81 ? 2.874 2.502 10.827 1.00 94.69 81 HIS A O 1
ATOM 659 N N . ASP A 1 82 ? 2.913 4.579 11.695 1.00 91.38 82 ASP A N 1
ATOM 660 C CA . ASP A 1 82 ? 3.612 5.229 10.578 1.00 91.38 82 ASP A CA 1
ATOM 661 C C . ASP A 1 82 ? 2.863 5.119 9.235 1.00 91.38 82 ASP A C 1
ATOM 663 O O . ASP A 1 82 ? 3.460 5.198 8.157 1.00 91.38 82 ASP A O 1
ATOM 667 N N . VAL A 1 83 ? 1.534 4.975 9.302 1.00 91.56 83 VAL A N 1
ATOM 668 C CA . VAL A 1 83 ? 0.639 5.009 8.148 1.00 91.56 83 VAL A CA 1
ATOM 669 C C . VAL A 1 83 ? -0.086 6.346 8.127 1.00 91.56 83 VAL A C 1
ATOM 671 O O . VAL A 1 83 ? -0.879 6.667 9.010 1.00 91.56 83 VAL A O 1
ATOM 674 N N . LEU A 1 84 ? 0.174 7.136 7.094 1.00 89.44 84 LEU A N 1
ATOM 675 C CA . LEU A 1 84 ? -0.562 8.361 6.851 1.00 89.44 84 LEU A CA 1
ATOM 676 C C . LEU A 1 84 ? -1.900 8.036 6.200 1.00 89.44 84 LEU A C 1
ATOM 678 O O . LEU A 1 84 ? -1.956 7.285 5.232 1.00 89.44 84 LEU A O 1
ATOM 682 N N . PHE A 1 85 ? -2.954 8.663 6.705 1.00 88.44 85 PHE A N 1
ATOM 683 C CA . PHE A 1 85 ? -4.287 8.634 6.124 1.00 88.44 85 PHE A CA 1
ATOM 684 C C . PHE A 1 85 ? -4.585 9.988 5.489 1.00 88.44 85 PHE A C 1
ATOM 686 O O . PHE A 1 85 ? -4.471 11.026 6.149 1.00 88.44 85 PHE A O 1
ATOM 693 N N . ILE A 1 86 ? -4.930 9.972 4.205 1.00 83.06 86 ILE A N 1
ATOM 694 C CA . ILE A 1 86 ? -5.106 11.171 3.397 1.00 83.06 86 ILE A CA 1
ATOM 695 C C . ILE A 1 86 ? -6.531 11.213 2.882 1.00 83.06 86 ILE A C 1
ATOM 697 O O . ILE A 1 86 ? -6.949 10.321 2.151 1.00 83.06 86 ILE A O 1
ATOM 701 N N . ASP A 1 87 ? -7.250 12.273 3.230 1.00 78.88 87 ASP A N 1
ATOM 702 C CA . ASP A 1 87 ? -8.559 12.552 2.657 1.00 78.88 87 ASP A CA 1
ATOM 703 C C . ASP A 1 87 ? -8.379 12.976 1.203 1.00 78.88 87 ASP A C 1
ATOM 705 O O . ASP A 1 87 ? -7.728 13.983 0.908 1.00 78.88 87 ASP A O 1
ATOM 709 N N . GLU A 1 88 ? -8.973 12.214 0.295 1.00 69.75 88 GLU A N 1
ATOM 710 C CA . GLU A 1 88 ? -9.015 12.576 -1.111 1.00 69.75 88 GLU A CA 1
ATOM 711 C C . GLU A 1 88 ? -10.296 13.368 -1.356 1.00 69.75 88 GLU A C 1
ATOM 713 O O . GLU A 1 88 ? -11.410 12.883 -1.158 1.00 69.75 88 GLU A O 1
ATOM 718 N N . THR A 1 89 ? -10.140 14.607 -1.813 1.00 59.34 89 THR A N 1
ATOM 719 C CA . THR A 1 89 ? -11.246 15.320 -2.454 1.00 59.34 89 THR A CA 1
ATOM 720 C C . THR A 1 89 ? -11.126 15.032 -3.937 1.00 59.34 89 THR A C 1
ATOM 722 O O . THR A 1 89 ? -10.274 15.609 -4.600 1.00 59.34 89 THR A O 1
ATOM 725 N N . LEU A 1 90 ? -11.920 14.096 -4.457 1.00 50.62 90 LEU A N 1
ATOM 726 C CA . LEU A 1 90 ? -11.944 13.804 -5.889 1.00 50.62 90 LEU A CA 1
ATOM 727 C C . LEU A 1 90 ? -12.819 14.844 -6.610 1.00 50.62 90 LEU A C 1
ATOM 729 O O . LEU A 1 90 ? -14.036 14.827 -6.432 1.00 50.62 90 LEU A O 1
ATOM 733 N N . PRO A 1 91 ? -12.260 15.735 -7.454 1.00 42.62 91 PRO A N 1
ATOM 734 C CA . PRO A 1 91 ? -13.064 16.678 -8.235 1.00 42.62 91 PRO A CA 1
ATOM 735 C C . PRO A 1 91 ? -13.741 16.038 -9.465 1.00 42.62 91 PRO A C 1
ATOM 737 O O . PRO A 1 91 ? -14.480 16.717 -10.176 1.00 42.62 91 PRO A O 1
ATOM 740 N N . VAL A 1 92 ? -13.492 14.751 -9.744 1.00 42.97 92 VAL A N 1
ATOM 741 C CA . VAL A 1 92 ? -13.602 14.183 -11.104 1.00 42.97 92 VAL A CA 1
ATOM 742 C C . VAL A 1 92 ? -14.936 13.493 -11.422 1.00 42.97 92 VAL A C 1
ATOM 744 O O . VAL A 1 92 ? -15.232 13.250 -12.591 1.00 42.97 92 VAL A O 1
ATOM 747 N N . LEU A 1 93 ? -15.804 13.228 -10.450 1.00 40.12 93 LEU A N 1
ATOM 748 C CA . LEU A 1 93 ? -17.148 12.725 -10.750 1.00 40.12 93 LEU A CA 1
ATOM 749 C C . LEU A 1 93 ? -18.126 13.876 -10.588 1.00 40.12 93 LEU A C 1
ATOM 751 O O . LEU A 1 93 ? -18.596 14.156 -9.496 1.00 40.12 93 LEU A O 1
ATOM 755 N N . GLY A 1 94 ? -18.361 14.602 -11.683 1.00 37.53 94 GLY A N 1
ATOM 756 C CA . GLY A 1 94 ? -19.369 15.652 -11.729 1.00 37.53 94 GLY A CA 1
ATOM 757 C C . GLY A 1 94 ? -20.684 15.155 -11.126 1.00 37.53 94 GLY A C 1
ATOM 758 O O . GLY A 1 94 ? -21.182 14.112 -11.530 1.00 37.53 94 GLY A O 1
ATOM 759 N N . GLU A 1 95 ? -21.211 15.957 -10.202 1.00 38.94 95 GLU A N 1
ATOM 760 C CA . GLU A 1 95 ? -22.278 15.678 -9.230 1.00 38.94 95 GLU A CA 1
ATOM 761 C C . GLU A 1 95 ? -21.744 15.406 -7.820 1.00 38.94 95 GLU A C 1
ATOM 763 O O . GLU A 1 95 ? -20.645 14.926 -7.602 1.00 38.94 95 GLU A O 1
ATOM 768 N N . LYS A 1 96 ? -22.497 15.879 -6.832 1.00 40.75 96 LYS A N 1
ATOM 769 C CA . LYS A 1 96 ? -22.140 15.887 -5.415 1.00 40.75 96 LYS A CA 1
ATOM 770 C C . LYS A 1 96 ? -22.029 14.458 -4.868 1.00 40.75 96 LYS A C 1
ATOM 772 O O . LYS A 1 96 ? -22.944 14.016 -4.178 1.00 40.75 96 LYS A O 1
ATOM 777 N N . ASN A 1 97 ? -20.943 13.749 -5.137 1.00 43.19 97 ASN A N 1
ATOM 778 C CA . ASN A 1 97 ? -20.663 12.545 -4.377 1.00 43.19 97 ASN A CA 1
ATOM 779 C C . ASN A 1 97 ? -20.083 12.970 -3.030 1.00 43.19 97 ASN A C 1
ATOM 781 O O . ASN A 1 97 ? -18.966 13.466 -2.918 1.00 43.19 97 ASN A O 1
ATOM 785 N N . GLU A 1 98 ? -20.926 12.818 -2.013 1.00 51.22 98 GLU A N 1
ATOM 786 C CA . GLU A 1 98 ? -20.655 12.966 -0.581 1.00 51.22 98 GLU A CA 1
ATOM 787 C C . GLU A 1 98 ? -19.741 11.837 -0.053 1.00 51.22 98 GLU A C 1
ATOM 789 O O . GLU A 1 98 ? -19.622 11.635 1.156 1.00 51.22 98 GLU A O 1
ATOM 794 N N . ASP A 1 99 ? -19.098 11.095 -0.957 1.00 56.00 99 ASP A N 1
ATOM 795 C CA . ASP A 1 99 ? -18.295 9.928 -0.641 1.00 56.00 99 ASP A CA 1
ATOM 796 C C . ASP A 1 99 ? -16.918 10.384 -0.164 1.00 56.00 99 ASP A C 1
ATOM 798 O O . ASP A 1 99 ? -16.077 10.880 -0.919 1.00 56.00 99 ASP A O 1
ATOM 802 N N . ASN A 1 100 ? -16.704 10.237 1.143 1.00 70.69 100 ASN A N 1
ATOM 803 C CA . ASN A 1 100 ? -15.422 10.474 1.786 1.00 70.69 100 ASN A CA 1
ATOM 804 C C . ASN A 1 100 ? -14.404 9.454 1.267 1.00 70.69 100 ASN A C 1
ATOM 806 O O . ASN A 1 100 ? -14.335 8.328 1.768 1.00 70.69 100 ASN A O 1
ATOM 810 N N . CYS A 1 101 ? -13.630 9.858 0.264 1.00 77.25 101 CYS A N 1
ATOM 811 C CA . CYS A 1 101 ? -12.557 9.048 -0.283 1.00 77.25 101 CYS A CA 1
ATOM 812 C C . CYS A 1 101 ? -11.271 9.210 0.535 1.00 77.25 101 CYS A C 1
ATOM 814 O O . CYS A 1 101 ? -11.016 10.266 1.123 1.00 77.25 101 CYS A O 1
ATOM 816 N N . TYR A 1 102 ? -10.436 8.177 0.544 1.00 82.56 102 TYR A N 1
ATOM 817 C CA . TYR A 1 102 ? -9.134 8.214 1.187 1.00 82.56 102 TYR A CA 1
ATOM 818 C C . TYR A 1 102 ? -8.057 7.458 0.419 1.00 82.56 102 TYR A C 1
ATOM 820 O O . TYR A 1 102 ? -8.320 6.565 -0.385 1.00 82.56 102 TYR A O 1
ATOM 828 N N . SER A 1 103 ? -6.823 7.819 0.741 1.00 84.38 103 SER A N 1
ATOM 829 C CA . SER A 1 103 ? -5.612 7.081 0.413 1.00 84.38 103 SER A CA 1
ATOM 830 C C . SER A 1 103 ? -4.822 6.815 1.692 1.00 84.38 103 SER A C 1
ATOM 832 O O . SER A 1 103 ? -4.947 7.550 2.677 1.00 84.38 103 SER A O 1
ATOM 834 N N . ILE A 1 104 ? -3.963 5.799 1.671 1.00 87.44 104 ILE A N 1
ATOM 835 C CA . ILE A 1 104 ? -3.002 5.535 2.742 1.00 87.44 104 ILE A CA 1
ATOM 836 C C . ILE A 1 104 ? -1.571 5.462 2.215 1.00 87.44 104 ILE A C 1
ATOM 838 O O . ILE A 1 104 ? -1.318 5.003 1.104 1.00 87.44 104 ILE A O 1
ATOM 842 N N . VAL A 1 105 ? -0.619 5.917 3.029 1.00 85.75 105 VAL A N 1
ATOM 843 C CA . VAL A 1 105 ? 0.817 5.867 2.724 1.00 85.75 105 VAL A CA 1
ATOM 844 C C . VAL A 1 105 ? 1.552 5.265 3.905 1.00 85.75 105 VAL A C 1
ATOM 846 O O . VAL A 1 105 ? 1.475 5.800 5.008 1.00 85.75 105 VAL A O 1
ATOM 849 N N . HIS A 1 106 ? 2.327 4.211 3.681 1.00 88.81 106 HIS A N 1
ATOM 850 C CA . HIS A 1 106 ? 3.241 3.705 4.696 1.00 88.81 106 HIS A CA 1
ATOM 851 C C . HIS A 1 106 ? 4.568 4.470 4.616 1.00 88.81 106 HIS A C 1
ATOM 853 O O . HIS A 1 106 ? 5.349 4.307 3.675 1.00 88.81 106 HIS A O 1
ATOM 859 N N . LEU A 1 107 ? 4.845 5.311 5.616 1.00 84.06 107 LEU A N 1
ATOM 860 C CA . LEU A 1 107 ? 5.947 6.279 5.571 1.00 84.06 107 LEU A CA 1
ATOM 861 C C . LEU A 1 107 ? 7.325 5.613 5.515 1.00 84.06 107 LEU A C 1
ATOM 863 O O . LEU A 1 107 ? 8.222 6.107 4.834 1.00 84.06 107 LEU A O 1
ATOM 867 N N . ASP A 1 108 ? 7.508 4.484 6.198 1.00 82.38 108 ASP A N 1
ATOM 868 C CA . ASP A 1 108 ? 8.783 3.764 6.136 1.00 82.38 108 ASP A CA 1
ATOM 869 C C . ASP A 1 108 ? 9.010 3.066 4.797 1.00 82.38 108 ASP A C 1
ATOM 871 O O . ASP A 1 108 ? 10.096 3.193 4.234 1.00 82.38 108 ASP A O 1
ATOM 875 N N . ALA A 1 109 ? 7.989 2.421 4.228 1.00 81.25 109 ALA A N 1
ATOM 876 C CA . ALA A 1 109 ? 8.073 1.839 2.891 1.00 81.25 109 ALA A CA 1
ATOM 877 C C . ALA A 1 109 ? 8.424 2.905 1.840 1.00 81.25 109 ALA A C 1
ATOM 879 O O . ALA A 1 109 ? 9.275 2.679 0.980 1.00 81.25 109 ALA A O 1
ATOM 880 N N . LEU A 1 110 ? 7.865 4.111 1.974 1.00 75.56 110 LEU A N 1
ATOM 881 C CA . LEU A 1 110 ? 8.176 5.249 1.112 1.00 75.56 110 LEU A CA 1
ATOM 882 C C . LEU A 1 110 ? 9.683 5.599 1.132 1.00 75.56 110 LEU A C 1
ATOM 884 O O . LEU A 1 110 ? 10.267 5.867 0.084 1.00 75.56 110 LEU A O 1
ATOM 888 N N . LYS A 1 111 ? 10.354 5.506 2.290 1.00 72.94 111 LYS A N 1
ATOM 889 C CA . LYS A 1 111 ? 11.809 5.748 2.424 1.00 72.94 111 LYS A CA 1
ATOM 890 C C . LYS A 1 111 ? 12.673 4.646 1.805 1.00 72.94 111 LYS A C 1
ATOM 892 O O . LYS A 1 111 ? 13.857 4.873 1.566 1.00 72.94 111 LYS A O 1
ATOM 897 N N . THR A 1 112 ? 12.112 3.460 1.568 1.00 70.69 112 THR A N 1
ATOM 898 C CA . THR A 1 112 ? 12.841 2.326 0.976 1.00 70.69 112 THR A CA 1
ATOM 899 C C . THR A 1 112 ? 12.868 2.345 -0.549 1.00 70.69 112 THR A C 1
ATOM 901 O O . THR A 1 112 ? 13.593 1.549 -1.144 1.00 70.69 112 THR A O 1
ATOM 904 N N . ILE A 1 113 ? 12.141 3.271 -1.190 1.00 69.69 113 ILE A N 1
ATOM 905 C CA . ILE A 1 113 ? 12.147 3.427 -2.648 1.00 69.69 113 ILE A CA 1
ATOM 906 C C . ILE A 1 113 ? 13.582 3.708 -3.122 1.00 69.69 113 ILE A C 1
ATOM 908 O O . ILE A 1 113 ? 14.157 4.734 -2.735 1.00 69.69 113 ILE A O 1
ATOM 912 N N . PRO A 1 114 ? 14.172 2.842 -3.972 1.00 65.38 114 PRO A N 1
ATOM 913 C CA . PRO A 1 114 ? 15.562 2.987 -4.383 1.00 65.38 114 PRO A CA 1
ATOM 914 C C . PRO A 1 114 ? 15.862 4.352 -5.003 1.00 65.38 114 PRO A C 1
ATOM 916 O O . PRO A 1 114 ? 15.112 4.857 -5.840 1.00 65.38 114 PRO A O 1
ATOM 919 N N . GLN A 1 115 ? 17.014 4.923 -4.642 1.00 64.75 115 GLN A N 1
ATOM 920 C CA . GLN A 1 115 ? 17.434 6.255 -5.088 1.00 64.75 115 GLN A CA 1
ATOM 921 C C . GLN A 1 115 ? 17.486 6.384 -6.621 1.00 64.75 115 GLN A C 1
ATOM 923 O O . GLN A 1 115 ? 17.251 7.461 -7.163 1.00 64.75 115 GLN A O 1
ATOM 928 N N . THR A 1 116 ? 17.749 5.289 -7.340 1.00 57.25 116 THR A N 1
ATOM 929 C CA . THR A 1 116 ? 17.714 5.255 -8.810 1.00 57.25 116 THR A CA 1
ATOM 930 C C . THR A 1 116 ? 16.356 5.691 -9.364 1.00 57.25 116 THR A C 1
ATOM 932 O O . THR A 1 116 ? 16.325 6.459 -10.322 1.00 57.25 116 THR A O 1
ATOM 935 N N . TYR A 1 117 ? 15.247 5.283 -8.734 1.00 62.22 117 TYR A N 1
ATOM 936 C CA . TYR A 1 117 ? 13.902 5.705 -9.137 1.00 62.22 117 TYR A CA 1
ATOM 937 C C . TYR A 1 117 ? 13.658 7.184 -8.834 1.00 62.22 117 TYR A C 1
ATOM 939 O O . TYR A 1 117 ? 13.090 7.896 -9.657 1.00 62.22 117 TYR A O 1
ATOM 947 N N . GLN A 1 118 ? 14.187 7.675 -7.710 1.00 62.19 118 GLN A N 1
ATOM 948 C CA . GLN A 1 118 ? 14.100 9.087 -7.320 1.00 62.19 118 GLN A CA 1
ATOM 949 C C . GLN A 1 118 ? 14.830 10.022 -8.302 1.00 62.19 118 GLN A C 1
ATOM 951 O O . GLN A 1 118 ? 14.500 11.201 -8.416 1.00 62.19 118 GLN A O 1
ATOM 956 N N . ASN A 1 119 ? 15.818 9.498 -9.032 1.00 60.34 119 ASN A N 1
ATOM 957 C CA . ASN A 1 119 ? 16.621 10.246 -9.997 1.00 60.34 119 ASN A CA 1
ATOM 958 C C . ASN A 1 119 ? 16.079 10.197 -11.433 1.00 60.34 119 ASN A C 1
ATOM 960 O O . ASN A 1 119 ? 16.725 10.725 -12.342 1.00 60.34 119 ASN A O 1
ATOM 964 N N . LEU A 1 120 ? 14.929 9.560 -11.676 1.00 56.69 120 LEU A N 1
ATOM 965 C CA . LEU A 1 120 ? 14.384 9.469 -13.026 1.00 56.69 120 LEU A CA 1
ATOM 966 C C . LEU A 1 120 ? 13.987 10.863 -13.554 1.00 56.69 120 LEU A C 1
ATOM 968 O O . LEU A 1 120 ? 13.436 11.672 -12.805 1.00 56.69 120 LEU A O 1
ATOM 972 N N . PRO A 1 121 ? 14.205 11.172 -14.849 1.00 52.03 121 PRO A N 1
ATOM 973 C CA . PRO A 1 121 ? 13.973 12.517 -15.390 1.00 52.03 121 PRO A CA 1
ATOM 974 C C . PRO A 1 121 ? 12.559 13.066 -15.159 1.00 52.03 121 PRO A C 1
ATOM 976 O O . PRO A 1 121 ? 12.380 14.270 -14.997 1.00 52.03 121 PRO A O 1
ATOM 979 N N . PHE A 1 122 ? 11.546 12.197 -15.117 1.00 53.88 122 PHE A N 1
ATOM 980 C CA . PHE A 1 122 ? 10.166 12.599 -14.847 1.00 53.88 122 PHE A CA 1
ATOM 981 C C . PHE A 1 122 ? 9.900 12.876 -13.359 1.00 53.88 122 PHE A C 1
ATOM 983 O O . PHE A 1 122 ? 9.113 13.775 -13.066 1.00 53.88 122 PHE A O 1
ATOM 990 N N . TRP A 1 123 ? 10.614 12.220 -12.433 1.00 53.16 123 TRP A N 1
ATOM 991 C CA . TRP A 1 123 ? 10.631 12.597 -11.011 1.00 53.16 123 TRP A CA 1
ATOM 992 C C . TRP A 1 123 ? 11.250 13.987 -10.844 1.00 53.16 123 TRP A C 1
ATOM 994 O O . TRP A 1 123 ? 10.749 14.813 -10.086 1.00 53.16 123 TRP A O 1
ATOM 1004 N N . GLN A 1 124 ? 12.272 14.284 -11.651 1.00 52.38 124 GLN A N 1
ATOM 1005 C CA . GLN A 1 124 ? 12.951 15.578 -11.639 1.00 52.38 124 GLN A CA 1
ATOM 1006 C C . GLN A 1 124 ? 12.199 16.717 -12.350 1.00 52.38 124 GLN A C 1
ATOM 1008 O O . GLN A 1 124 ? 12.552 17.890 -12.221 1.00 52.38 124 GLN A O 1
ATOM 1013 N N . SER A 1 125 ? 11.169 16.381 -13.134 1.00 50.69 125 SER A N 1
ATOM 1014 C CA . SER A 1 125 ? 10.432 17.333 -13.979 1.00 50.69 125 SER A CA 1
ATOM 1015 C C . SER A 1 125 ? 9.387 18.170 -13.230 1.00 50.69 125 SER A C 1
ATOM 1017 O O . SER A 1 125 ? 8.833 19.120 -13.791 1.00 50.69 125 SER A O 1
ATOM 1019 N N . PHE A 1 126 ? 9.119 17.839 -11.966 1.00 50.81 126 PHE A N 1
ATOM 1020 C CA . PHE A 1 126 ? 8.290 18.647 -11.079 1.00 50.81 126 PHE A CA 1
ATOM 1021 C C . PHE A 1 126 ? 9.191 19.661 -10.383 1.00 50.81 126 PHE A C 1
ATOM 1023 O O . PHE A 1 126 ? 10.148 19.288 -9.716 1.00 50.81 126 PHE A O 1
ATOM 1030 N N . ASP A 1 127 ? 8.922 20.945 -10.627 1.00 46.09 127 ASP A N 1
ATOM 1031 C CA . ASP A 1 127 ? 9.806 22.071 -10.323 1.00 46.09 127 ASP A CA 1
ATOM 1032 C C . ASP A 1 127 ? 10.359 22.051 -8.883 1.00 46.09 127 ASP A C 1
ATOM 1034 O O . ASP A 1 127 ? 9.739 22.530 -7.931 1.00 46.09 127 ASP A O 1
ATOM 1038 N N . HIS A 1 128 ? 11.581 21.534 -8.746 1.00 43.75 128 HIS A N 1
ATOM 1039 C CA . HIS A 1 128 ? 12.338 21.494 -7.498 1.00 43.75 128 HIS A CA 1
ATOM 1040 C C . HIS A 1 128 ? 12.704 22.881 -6.962 1.00 43.75 128 HIS A C 1
ATOM 1042 O O . HIS A 1 128 ? 13.158 22.992 -5.827 1.00 43.75 128 HIS A O 1
ATOM 1048 N N . THR A 1 129 ? 12.539 23.963 -7.730 1.00 40.88 129 THR A N 1
ATOM 1049 C CA . THR A 1 129 ? 12.993 25.289 -7.284 1.00 40.88 129 THR A CA 1
ATOM 1050 C C . THR A 1 129 ? 12.157 25.862 -6.135 1.00 40.88 129 THR A C 1
ATOM 1052 O O . THR A 1 129 ? 12.635 26.753 -5.430 1.00 40.88 129 THR A O 1
ATOM 1055 N N . GLN A 1 130 ? 10.966 25.309 -5.867 1.00 41.94 130 GLN A N 1
ATOM 1056 C CA . GLN A 1 130 ? 10.176 25.625 -4.668 1.00 41.94 130 GLN A CA 1
ATOM 1057 C C . GLN A 1 130 ? 10.396 24.651 -3.500 1.00 41.94 130 GLN A C 1
ATOM 1059 O O . GLN A 1 130 ? 10.086 24.988 -2.356 1.00 41.94 130 GLN A O 1
ATOM 1064 N N . MET A 1 131 ? 10.977 23.476 -3.750 1.00 46.47 131 MET A N 1
ATOM 1065 C CA . MET A 1 131 ? 11.235 22.459 -2.732 1.00 46.47 131 MET A CA 1
ATOM 1066 C C . MET A 1 131 ? 12.729 22.388 -2.447 1.00 46.47 131 MET A C 1
ATOM 1068 O O . MET A 1 131 ? 13.512 21.811 -3.194 1.00 46.47 131 MET A O 1
ATOM 1072 N N . ARG A 1 132 ? 13.134 23.054 -1.360 1.00 38.28 132 ARG A N 1
ATOM 1073 C CA . ARG A 1 132 ? 14.529 23.126 -0.905 1.00 38.28 132 ARG A CA 1
ATOM 1074 C C . ARG A 1 132 ? 15.162 21.731 -0.856 1.00 38.28 132 ARG A C 1
ATOM 1076 O O . ARG A 1 132 ? 14.488 20.758 -0.535 1.00 38.28 132 ARG A O 1
ATOM 1083 N N . GLN A 1 133 ? 16.473 21.680 -1.082 1.00 41.59 133 GLN A N 1
ATOM 1084 C CA . GLN A 1 133 ? 17.313 20.473 -1.055 1.00 41.59 133 GLN A CA 1
ATOM 1085 C C . GLN A 1 133 ? 17.268 19.670 0.267 1.00 41.59 133 GLN A C 1
ATOM 1087 O O . GLN A 1 133 ? 17.796 18.566 0.304 1.00 41.59 133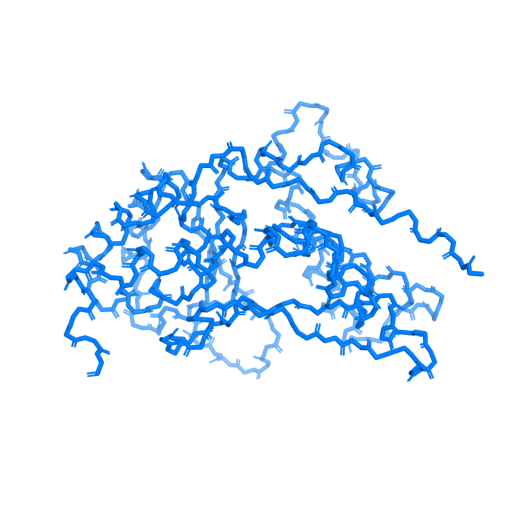 GLN A O 1
ATOM 1092 N N . ASP A 1 134 ? 16.593 20.182 1.303 1.00 41.91 134 ASP A N 1
ATOM 1093 C CA . ASP A 1 134 ? 16.363 19.521 2.597 1.00 41.91 134 ASP A CA 1
ATOM 1094 C C . ASP A 1 134 ? 14.905 19.040 2.788 1.00 41.91 134 ASP A C 1
ATOM 1096 O O . ASP A 1 134 ? 14.487 18.746 3.907 1.00 41.91 134 ASP A O 1
ATOM 1100 N N . SER A 1 135 ? 14.081 19.039 1.734 1.00 51.22 135 SER A N 1
ATOM 1101 C CA . SER A 1 135 ? 12.688 18.585 1.829 1.00 51.22 135 SER A CA 1
ATOM 1102 C C . SER A 1 135 ? 12.620 17.066 1.990 1.00 51.22 135 SER A C 1
ATOM 1104 O O . SER A 1 135 ? 13.230 16.320 1.227 1.00 51.22 135 SER A O 1
ATOM 1106 N N . ASP A 1 136 ? 11.880 16.621 3.009 1.00 63.12 136 ASP A N 1
ATOM 1107 C CA . ASP A 1 136 ? 11.545 15.213 3.217 1.00 63.12 136 ASP A CA 1
ATOM 1108 C C . ASP A 1 136 ? 10.919 14.659 1.927 1.00 63.12 136 ASP A C 1
ATOM 1110 O O . ASP A 1 136 ? 10.053 15.306 1.332 1.00 63.12 136 ASP A O 1
ATOM 1114 N N . PHE A 1 137 ? 11.365 13.484 1.481 1.00 62.44 137 PHE A N 1
ATOM 1115 C CA . PHE A 1 137 ? 10.889 12.799 0.273 1.00 62.44 137 PHE A CA 1
ATOM 1116 C C . PHE A 1 137 ? 9.353 12.721 0.220 1.00 62.44 137 PHE A C 1
ATOM 1118 O O . PHE A 1 137 ? 8.742 12.845 -0.842 1.00 62.44 137 PHE A O 1
ATOM 1125 N N . PHE A 1 138 ? 8.729 12.627 1.395 1.00 64.50 138 PHE A N 1
ATOM 1126 C CA . PHE A 1 138 ? 7.290 12.730 1.587 1.00 64.50 138 PHE A CA 1
ATOM 1127 C C . PHE A 1 138 ? 6.670 14.045 1.067 1.00 64.50 138 PHE A C 1
ATOM 1129 O O . PHE A 1 138 ? 5.654 14.015 0.375 1.00 64.50 138 PHE A O 1
ATOM 1136 N N . LEU A 1 139 ? 7.270 15.204 1.362 1.00 62.53 139 LEU A N 1
ATOM 1137 C CA . LEU A 1 139 ? 6.763 16.503 0.902 1.00 62.53 139 LEU A CA 1
ATOM 1138 C C . LEU A 1 139 ? 6.846 16.616 -0.618 1.00 62.53 139 LEU A C 1
ATOM 1140 O O . LEU A 1 139 ? 5.904 17.097 -1.245 1.00 62.53 139 LEU A O 1
ATOM 1144 N N . TRP A 1 140 ? 7.946 16.139 -1.206 1.00 66.00 140 TRP A N 1
ATOM 1145 C CA . TRP A 1 140 ? 8.080 16.062 -2.659 1.00 66.00 140 TRP A CA 1
ATOM 1146 C C . TRP A 1 140 ? 6.982 15.192 -3.272 1.00 66.00 140 TRP A C 1
ATOM 1148 O O . TRP A 1 140 ? 6.320 15.624 -4.215 1.00 66.00 140 TRP A O 1
ATOM 1158 N N . TRP A 1 141 ? 6.739 14.011 -2.700 1.00 67.38 141 TRP A N 1
ATOM 1159 C CA . TRP A 1 141 ? 5.707 13.099 -3.181 1.00 67.38 141 TRP A CA 1
ATOM 1160 C C . TRP A 1 141 ? 4.308 13.729 -3.127 1.00 67.38 141 TRP A C 1
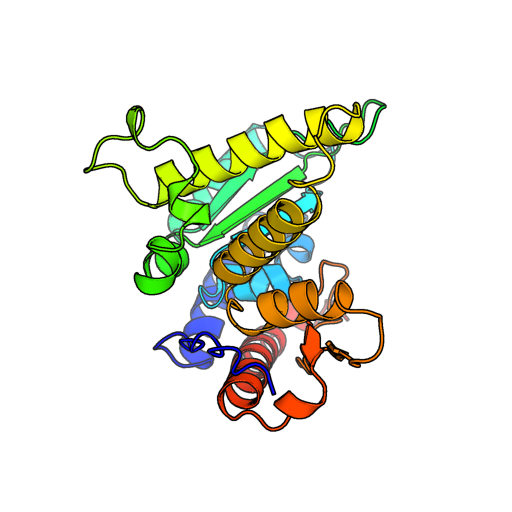ATOM 1162 O O . TRP A 1 141 ? 3.573 13.662 -4.112 1.00 67.38 141 TRP A O 1
ATOM 1172 N N . MET A 1 142 ? 3.966 14.411 -2.029 1.00 65.88 142 MET A N 1
ATOM 1173 C CA . MET A 1 142 ? 2.699 15.139 -1.901 1.00 65.88 142 MET A CA 1
ATOM 1174 C C . MET A 1 142 ? 2.543 16.207 -2.991 1.00 65.88 142 MET A C 1
ATOM 1176 O O . MET A 1 142 ? 1.519 16.250 -3.668 1.00 65.88 142 MET A O 1
ATOM 1180 N N . ALA A 1 143 ? 3.569 17.031 -3.226 1.00 62.66 143 ALA A N 1
ATOM 1181 C CA . ALA A 1 143 ? 3.504 18.062 -4.264 1.00 62.66 143 ALA A CA 1
ATOM 1182 C C . ALA A 1 143 ? 3.469 17.488 -5.685 1.00 62.66 143 ALA A C 1
ATOM 1184 O O . ALA A 1 143 ? 2.801 18.045 -6.558 1.00 62.66 143 ALA A O 1
ATOM 1185 N N . TRP A 1 144 ? 4.168 16.377 -5.927 1.00 66.31 144 TRP A N 1
ATOM 1186 C CA . TRP A 1 144 ? 4.070 15.640 -7.182 1.00 66.31 144 TRP A CA 1
ATOM 1187 C C . TRP A 1 144 ? 2.636 15.161 -7.411 1.00 66.31 144 TRP A C 1
ATOM 1189 O O . TRP A 1 144 ? 2.050 15.450 -8.456 1.00 66.31 144 TRP A O 1
ATOM 1199 N N . ARG A 1 145 ? 2.056 14.492 -6.411 1.00 64.44 145 ARG A N 1
ATOM 1200 C CA . ARG A 1 145 ? 0.695 13.958 -6.448 1.00 64.44 145 ARG A CA 1
ATOM 1201 C C . ARG A 1 145 ? -0.329 15.063 -6.710 1.00 64.44 145 ARG A C 1
ATOM 1203 O O . ARG A 1 145 ? -1.110 14.959 -7.652 1.00 64.44 145 ARG A O 1
ATOM 1210 N N . ASP A 1 146 ? -0.265 16.160 -5.960 1.00 62.00 146 ASP A N 1
ATOM 1211 C CA . ASP A 1 146 ? -1.157 17.315 -6.128 1.00 62.00 146 ASP A CA 1
ATOM 1212 C C . ASP A 1 146 ? -0.987 17.967 -7.515 1.00 62.00 146 ASP A C 1
ATOM 1214 O O . ASP A 1 146 ? -1.958 18.370 -8.167 1.00 62.00 146 ASP A O 1
ATOM 1218 N N . GLY A 1 147 ? 0.254 18.028 -8.011 1.00 60.03 147 GLY A N 1
ATOM 1219 C CA . GLY A 1 147 ? 0.572 18.494 -9.357 1.00 60.03 147 GLY A CA 1
ATOM 1220 C C . GLY A 1 147 ? 0.002 17.595 -10.456 1.00 60.03 147 GLY A C 1
ATOM 1221 O O . GLY A 1 147 ? -0.447 18.108 -11.483 1.00 60.03 147 GLY A O 1
ATOM 1222 N N . MET A 1 148 ? -0.013 16.276 -10.252 1.00 55.16 148 MET A N 1
ATOM 1223 C CA . MET A 1 148 ? -0.620 15.313 -11.175 1.00 55.16 148 MET A CA 1
ATOM 1224 C C . MET A 1 148 ? -2.142 15.443 -11.206 1.00 55.16 148 MET A C 1
ATOM 1226 O O . MET A 1 148 ? -2.698 15.557 -12.297 1.00 55.16 148 MET A O 1
ATOM 1230 N N . TYR A 1 149 ? -2.805 15.544 -10.050 1.00 54.00 149 TYR A N 1
ATOM 1231 C CA . TYR A 1 149 ? -4.254 15.771 -9.983 1.00 54.00 149 TYR A CA 1
ATOM 1232 C C . TYR A 1 149 ? -4.673 17.067 -10.677 1.00 54.00 149 TYR A C 1
ATOM 1234 O O . TYR A 1 149 ? -5.501 17.049 -11.588 1.00 54.00 149 TYR A O 1
ATOM 1242 N N . THR A 1 150 ? -4.025 18.184 -10.331 1.00 53.50 150 THR A N 1
ATOM 1243 C CA . THR A 1 150 ? -4.314 19.503 -10.924 1.00 53.50 150 THR A CA 1
ATOM 1244 C C . THR A 1 150 ? -4.121 19.497 -12.445 1.00 53.50 150 THR A C 1
ATOM 1246 O O . THR A 1 150 ? -4.786 20.219 -13.192 1.00 53.50 150 THR A O 1
ATOM 1249 N N . ARG A 1 151 ? -3.179 18.689 -12.941 1.00 52.50 151 ARG A N 1
ATOM 1250 C CA . ARG A 1 151 ? -2.957 18.519 -14.378 1.00 52.50 151 ARG A CA 1
ATOM 1251 C C . ARG A 1 151 ? -3.992 17.589 -15.006 1.00 52.50 151 ARG A C 1
ATOM 1253 O O . ARG A 1 151 ? -4.433 17.911 -16.102 1.00 52.50 151 ARG A O 1
ATOM 1260 N N . SER A 1 152 ? -4.437 16.533 -14.326 1.00 44.28 152 SER A N 1
ATOM 1261 C CA . SER A 1 152 ? -5.482 15.621 -14.814 1.00 44.28 152 SER A CA 1
ATOM 1262 C C . SER A 1 152 ? -6.823 16.315 -15.095 1.00 44.28 152 SER A C 1
ATOM 1264 O O . SER A 1 152 ? -7.420 16.077 -16.147 1.00 44.28 152 SER A O 1
ATOM 1266 N N . ASP A 1 153 ? -7.212 17.302 -14.281 1.00 42.41 153 ASP A N 1
ATOM 1267 C CA . ASP A 1 153 ? -8.380 18.161 -14.549 1.00 42.41 153 ASP A CA 1
ATOM 1268 C C . ASP A 1 153 ? -8.199 19.027 -15.811 1.00 42.41 153 ASP A C 1
ATOM 1270 O O . ASP A 1 153 ? -9.140 19.296 -16.563 1.00 42.41 153 ASP A O 1
ATOM 1274 N N . ASN A 1 154 ? -6.962 19.442 -16.101 1.00 42.28 154 ASN A N 1
ATOM 1275 C CA . ASN A 1 154 ? -6.624 20.137 -17.345 1.00 42.28 154 ASN A CA 1
ATOM 1276 C C . ASN A 1 154 ? -6.516 19.175 -18.547 1.00 42.28 154 ASN A C 1
ATOM 1278 O O . ASN A 1 154 ? -6.693 19.606 -19.690 1.00 42.28 154 ASN A O 1
ATOM 1282 N N . TRP A 1 155 ? -6.266 17.881 -18.313 1.00 45.03 155 TRP A N 1
ATOM 1283 C CA . TRP A 1 155 ? -6.204 16.842 -19.349 1.00 45.03 155 TRP A CA 1
ATOM 1284 C C . TRP A 1 155 ? -7.588 16.507 -19.903 1.00 45.03 155 TRP A C 1
ATOM 1286 O O . TRP A 1 155 ? -7.733 16.371 -21.118 1.00 45.03 155 TRP A O 1
ATOM 1296 N N . GLN A 1 156 ? -8.616 16.466 -19.048 1.00 39.69 156 GLN A N 1
ATOM 1297 C CA . GLN A 1 156 ? -10.007 16.282 -19.483 1.00 39.69 156 GLN A CA 1
ATOM 1298 C C . GLN A 1 156 ? -10.536 17.469 -20.310 1.00 39.69 156 GLN A C 1
ATOM 1300 O O . GLN A 1 156 ? -11.415 17.297 -21.152 1.00 39.69 156 GLN A O 1
ATOM 1305 N N . ASN A 1 157 ? -9.952 18.662 -20.141 1.00 41.38 157 ASN A N 1
ATOM 1306 C CA . ASN A 1 157 ? -10.361 19.894 -20.825 1.00 41.38 157 ASN A CA 1
ATOM 1307 C C . ASN A 1 157 ? -9.588 20.199 -22.130 1.00 41.38 157 ASN A C 1
ATOM 1309 O O . ASN A 1 157 ? -9.653 21.313 -22.652 1.00 41.38 157 ASN A O 1
ATOM 1313 N N . GLY A 1 158 ? -8.889 19.214 -22.708 1.00 37.69 158 GLY A N 1
ATOM 1314 C CA . GLY A 1 158 ? -8.433 19.265 -24.106 1.00 37.69 158 GLY A CA 1
ATOM 1315 C C . GLY A 1 158 ? -7.201 20.132 -24.400 1.00 37.69 158 GLY A C 1
ATOM 1316 O O . GLY A 1 158 ? -6.896 20.378 -25.567 1.00 37.69 158 GLY A O 1
ATOM 1317 N N . LEU A 1 159 ? -6.459 20.576 -23.383 1.00 37.97 159 LEU A N 1
ATOM 1318 C CA . LEU A 1 159 ? -5.222 21.347 -23.554 1.00 37.97 159 LEU A CA 1
ATOM 1319 C C . LEU A 1 159 ? -3.983 20.487 -23.282 1.00 37.97 159 LEU A C 1
ATOM 1321 O O . LEU A 1 159 ? -3.249 20.714 -22.322 1.00 37.97 159 LEU A O 1
ATOM 1325 N N . LEU A 1 160 ? -3.695 19.531 -24.169 1.00 37.94 160 LEU A N 1
ATOM 1326 C CA . LEU A 1 160 ? -2.343 18.984 -24.259 1.00 37.94 160 LEU A CA 1
ATOM 1327 C C . LEU A 1 160 ? -1.880 18.801 -25.705 1.00 37.94 160 LEU A C 1
ATOM 1329 O O . LEU A 1 160 ? -2.555 18.194 -26.533 1.00 37.94 160 LEU A O 1
ATOM 1333 N N . ASN A 1 161 ? -0.689 19.330 -25.993 1.00 36.78 161 ASN A N 1
ATOM 1334 C CA . ASN A 1 161 ? 0.004 19.117 -27.257 1.00 36.78 161 ASN A CA 1
ATOM 1335 C C . ASN A 1 161 ? 0.288 17.615 -27.445 1.00 36.78 161 ASN A C 1
ATOM 1337 O O . ASN A 1 161 ? 0.854 16.968 -26.566 1.00 36.78 161 ASN A O 1
ATOM 1341 N N . SER A 1 162 ? -0.037 17.092 -28.625 1.00 37.56 162 SER A N 1
ATOM 1342 C CA . SER A 1 162 ? 0.013 15.672 -29.013 1.00 37.56 162 SER A CA 1
ATOM 1343 C C . SER A 1 162 ? 1.342 14.936 -28.777 1.00 37.56 162 SER A C 1
ATOM 1345 O O . SER A 1 162 ? 1.344 13.714 -28.705 1.00 37.56 162 SER A O 1
ATOM 1347 N N . TRP A 1 163 ? 2.467 15.637 -28.618 1.00 33.34 163 TRP A N 1
ATOM 1348 C CA . TRP A 1 163 ? 3.769 15.020 -28.320 1.00 33.34 163 TRP A CA 1
ATOM 1349 C C . TRP A 1 163 ? 3.959 14.637 -26.841 1.00 33.34 163 TRP A C 1
ATOM 1351 O O . TRP A 1 163 ? 4.723 13.724 -26.544 1.00 33.34 163 TRP A O 1
ATOM 1361 N N . LEU A 1 164 ? 3.258 15.294 -25.910 1.00 33.53 164 LEU A N 1
ATOM 1362 C CA . LEU A 1 164 ? 3.332 14.996 -24.472 1.00 33.53 164 LEU A CA 1
ATOM 1363 C C . LEU A 1 164 ? 2.387 13.853 -24.056 1.00 33.53 164 LEU A C 1
ATOM 1365 O O . LEU A 1 164 ? 2.612 13.220 -23.026 1.00 33.53 164 LEU A O 1
ATOM 1369 N N . ALA A 1 165 ? 1.375 13.550 -24.877 1.00 41.25 165 ALA A N 1
ATOM 1370 C CA . ALA A 1 165 ? 0.386 12.500 -24.624 1.00 41.25 165 ALA A CA 1
ATOM 1371 C C . ALA A 1 165 ? 0.982 11.079 -24.564 1.00 41.25 165 ALA A C 1
ATOM 1373 O O . ALA A 1 165 ? 0.386 10.219 -23.936 1.00 41.25 165 ALA A O 1
ATOM 1374 N N . GLY A 1 166 ? 2.152 10.834 -25.167 1.00 43.16 166 GLY A N 1
ATOM 1375 C CA . GLY A 1 166 ? 2.846 9.539 -25.067 1.00 43.16 166 GLY A CA 1
ATOM 1376 C C . GLY A 1 166 ? 3.783 9.413 -23.858 1.00 43.16 166 GLY A C 1
ATOM 1377 O O . GLY A 1 166 ? 4.053 8.314 -23.399 1.00 43.16 166 GLY A O 1
ATOM 1378 N N . TYR A 1 167 ? 4.273 10.530 -23.311 1.00 39.53 167 TYR A N 1
ATOM 1379 C CA . TYR A 1 167 ? 5.252 10.517 -22.213 1.00 39.53 167 TYR A CA 1
ATOM 1380 C C . TYR A 1 167 ? 4.610 10.619 -20.824 1.00 39.53 167 TYR A C 1
ATOM 1382 O O . TYR A 1 167 ? 5.161 10.105 -19.855 1.00 39.53 167 TYR A O 1
ATOM 1390 N N . LEU A 1 168 ? 3.460 11.287 -20.711 1.00 45.22 168 LEU A N 1
ATOM 1391 C CA . LEU A 1 168 ? 2.789 11.536 -19.430 1.00 45.22 168 LEU A CA 1
ATOM 1392 C C . LEU A 1 168 ? 2.043 10.329 -18.845 1.00 45.22 168 LEU 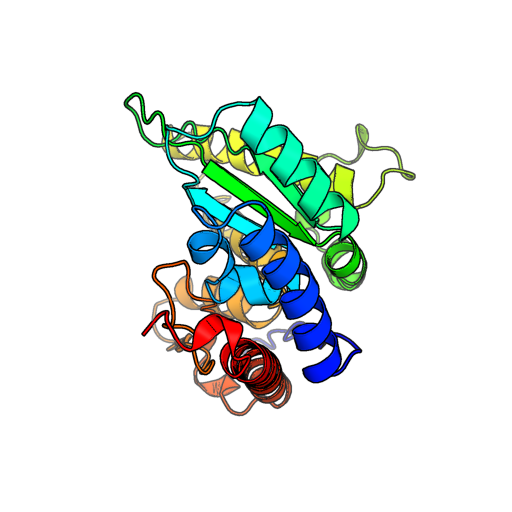A C 1
ATOM 1394 O O . LEU A 1 168 ? 2.189 10.131 -17.643 1.00 45.22 168 LEU A O 1
ATOM 1398 N N . PRO A 1 169 ? 1.299 9.514 -19.620 1.00 51.72 169 PRO A N 1
ATOM 1399 C CA . PRO A 1 169 ? 0.701 8.287 -19.093 1.00 51.72 169 PRO A CA 1
ATOM 1400 C C . PRO A 1 169 ? 1.779 7.318 -18.611 1.00 51.72 169 PRO A C 1
ATOM 1402 O O . PRO A 1 169 ? 1.704 6.809 -17.505 1.00 51.72 169 PRO A O 1
ATOM 1405 N N . VAL A 1 170 ? 2.868 7.197 -19.376 1.00 50.03 170 VAL A N 1
ATOM 1406 C CA . VAL A 1 170 ? 4.035 6.406 -18.980 1.00 50.03 170 VAL A CA 1
ATOM 1407 C C . VAL A 1 170 ? 4.636 6.956 -17.683 1.00 50.03 170 VAL A C 1
ATOM 1409 O O . VAL A 1 170 ? 4.794 6.209 -16.733 1.00 50.03 170 VAL A O 1
ATOM 1412 N N . ALA A 1 171 ? 4.890 8.262 -17.561 1.00 51.09 171 ALA A N 1
ATOM 1413 C CA . ALA A 1 171 ? 5.409 8.840 -16.315 1.00 51.09 171 ALA A CA 1
ATOM 1414 C C . ALA A 1 171 ? 4.450 8.698 -15.113 1.00 51.09 171 ALA A C 1
ATOM 1416 O O . ALA A 1 171 ? 4.912 8.516 -13.988 1.00 51.09 171 ALA A O 1
ATOM 1417 N N . HIS A 1 172 ? 3.136 8.782 -15.335 1.00 53.88 172 HIS A N 1
ATOM 1418 C CA . HIS A 1 172 ? 2.111 8.540 -14.319 1.00 53.88 172 HIS A CA 1
ATOM 1419 C C . HIS A 1 172 ? 2.171 7.094 -13.826 1.00 53.88 172 HIS A C 1
ATOM 1421 O O . HIS A 1 172 ? 2.392 6.868 -12.639 1.00 53.88 172 HIS A O 1
ATOM 1427 N N . ASP A 1 173 ? 2.063 6.136 -14.743 1.00 55.38 173 ASP A N 1
ATOM 1428 C CA . ASP A 1 173 ? 2.020 4.706 -14.440 1.00 55.38 173 ASP A CA 1
ATOM 1429 C C . ASP A 1 173 ? 3.355 4.220 -13.869 1.00 55.38 173 ASP A C 1
ATOM 1431 O O . ASP A 1 173 ? 3.385 3.366 -12.984 1.00 55.38 173 ASP A O 1
ATOM 1435 N N . MET A 1 174 ? 4.467 4.831 -14.296 1.00 55.81 174 MET A N 1
ATOM 1436 C CA . MET A 1 174 ? 5.788 4.600 -13.723 1.00 55.81 174 MET A CA 1
ATOM 1437 C C . MET A 1 174 ? 5.890 5.075 -12.282 1.00 55.81 174 MET A C 1
ATOM 1439 O O . MET A 1 174 ? 6.313 4.309 -11.420 1.00 55.81 174 MET A O 1
ATOM 1443 N N . THR A 1 175 ? 5.514 6.317 -11.988 1.00 57.47 175 THR A N 1
ATOM 1444 C CA . THR A 1 175 ? 5.583 6.813 -10.610 1.00 57.47 175 THR A CA 1
ATOM 1445 C C . THR A 1 175 ? 4.601 6.074 -9.712 1.00 57.47 175 THR A C 1
ATOM 1447 O O . THR A 1 175 ? 4.949 5.728 -8.586 1.00 57.47 175 THR A O 1
ATOM 1450 N N . PHE A 1 176 ? 3.405 5.772 -10.216 1.00 61.53 176 PHE A N 1
ATOM 1451 C CA . PHE A 1 176 ? 2.417 4.991 -9.491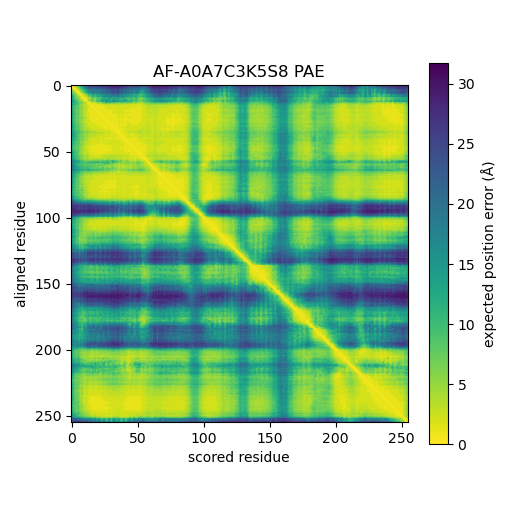 1.00 61.53 176 PHE A CA 1
ATOM 1452 C C . PHE A 1 176 ? 2.955 3.587 -9.206 1.00 61.53 176 PHE A C 1
ATOM 1454 O O . PHE A 1 176 ? 3.060 3.218 -8.044 1.00 61.53 176 PHE A O 1
ATOM 1461 N N . GLY A 1 177 ? 3.450 2.861 -10.212 1.00 63.47 177 GLY A N 1
ATOM 1462 C CA . GLY A 1 177 ? 4.074 1.547 -10.033 1.00 63.47 177 GLY A CA 1
ATOM 1463 C C . GLY A 1 177 ? 5.241 1.547 -9.038 1.00 63.47 177 GLY A C 1
ATOM 1464 O O . GLY A 1 177 ? 5.355 0.629 -8.230 1.00 63.47 177 GLY A O 1
ATOM 1465 N N . VAL A 1 178 ? 6.068 2.599 -9.012 1.00 61.75 178 VAL A N 1
ATOM 1466 C CA . VAL A 1 178 ? 7.129 2.756 -7.999 1.00 61.75 178 VAL A CA 1
ATOM 1467 C C . VAL A 1 178 ? 6.551 2.881 -6.587 1.00 61.75 178 VAL A C 1
ATOM 1469 O O . VAL A 1 178 ? 7.016 2.205 -5.671 1.00 61.75 178 VAL A O 1
ATOM 1472 N N . LEU A 1 179 ? 5.533 3.719 -6.401 1.00 63.91 179 LEU A N 1
ATOM 1473 C CA . LEU A 1 179 ? 4.881 3.933 -5.104 1.00 63.91 179 LEU A CA 1
ATOM 1474 C C . LEU A 1 179 ? 4.073 2.716 -4.647 1.00 63.91 179 LEU A C 1
ATOM 1476 O O . LEU A 1 179 ? 3.971 2.436 -3.453 1.00 63.91 179 LEU A O 1
ATOM 1480 N N . LEU A 1 180 ? 3.530 1.966 -5.601 1.00 63.50 180 LEU A N 1
ATOM 1481 C CA . LEU A 1 180 ? 2.803 0.738 -5.334 1.00 63.50 180 LEU A CA 1
ATOM 1482 C C . LEU A 1 180 ? 3.745 -0.456 -5.082 1.00 63.50 180 LEU A C 1
ATOM 1484 O O . LEU A 1 180 ? 3.283 -1.554 -4.782 1.00 63.50 180 LEU A O 1
ATOM 1488 N N . GLY A 1 181 ? 5.064 -0.240 -5.139 1.00 56.88 181 GLY A N 1
ATOM 1489 C CA . GLY A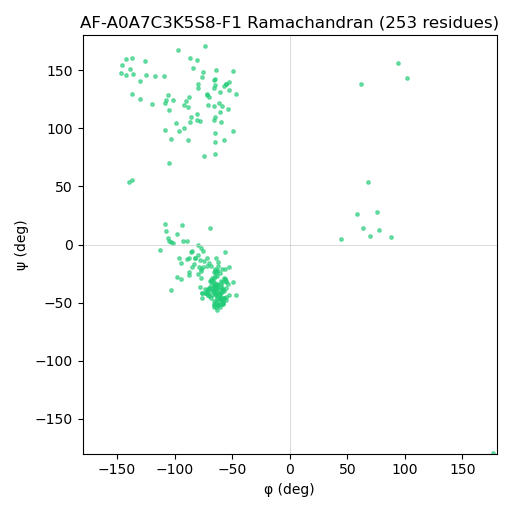 1 181 ? 6.058 -1.266 -4.843 1.00 56.88 181 GLY A CA 1
ATOM 1490 C C . GLY A 1 181 ? 6.221 -2.301 -5.957 1.00 56.88 181 GLY A C 1
ATOM 1491 O O . GLY A 1 181 ? 6.600 -3.423 -5.654 1.00 56.88 181 GLY A O 1
ATOM 1492 N N . TYR A 1 182 ? 5.956 -1.945 -7.220 1.00 59.22 182 TYR A N 1
ATOM 1493 C CA . TYR A 1 182 ? 6.221 -2.764 -8.417 1.00 59.22 182 TYR A CA 1
ATOM 1494 C C . TYR A 1 182 ? 6.775 -1.939 -9.608 1.00 59.22 182 TYR A C 1
ATOM 1496 O O . TYR A 1 182 ? 6.243 -1.972 -10.721 1.00 59.22 182 TYR A O 1
ATOM 1504 N N . PRO A 1 183 ? 7.868 -1.177 -9.417 1.00 49.91 183 PRO A N 1
ATOM 1505 C CA . PRO A 1 183 ? 8.401 -0.274 -10.432 1.00 49.91 183 PRO A CA 1
ATOM 1506 C C . PRO A 1 183 ? 8.892 -0.934 -11.725 1.00 49.91 183 PRO A C 1
ATOM 1508 O O . PRO A 1 183 ? 9.002 -0.238 -12.711 1.00 49.91 183 PRO A O 1
ATOM 1511 N N . GLY A 1 184 ? 9.247 -2.214 -11.797 1.00 46.69 184 GLY A N 1
ATOM 1512 C CA . GLY A 1 184 ? 9.798 -2.757 -13.050 1.00 46.69 184 GLY A CA 1
ATOM 1513 C C . GLY A 1 184 ? 8.714 -3.002 -14.101 1.00 46.69 184 GLY A C 1
ATOM 1514 O O . GLY A 1 184 ? 8.865 -2.705 -15.283 1.00 46.69 184 GLY A O 1
ATOM 1515 N N . GLU A 1 185 ? 7.586 -3.536 -13.658 1.00 48.91 185 GLU A N 1
ATOM 1516 C CA . GLU A 1 185 ? 6.702 -4.326 -14.502 1.00 48.91 185 GLU A CA 1
ATOM 1517 C C . GLU A 1 185 ? 5.468 -3.564 -14.958 1.00 48.91 185 GLU A C 1
ATOM 1519 O O . GLU A 1 185 ? 5.132 -3.647 -16.134 1.00 48.91 185 GLU A O 1
ATOM 1524 N N . ALA A 1 186 ? 4.859 -2.744 -14.097 1.00 49.31 186 ALA A N 1
ATOM 1525 C CA . ALA A 1 186 ? 3.803 -1.829 -14.540 1.00 49.31 186 ALA A CA 1
ATOM 1526 C C . ALA A 1 186 ? 4.325 -0.768 -15.511 1.00 49.31 186 ALA A C 1
ATOM 1528 O O . ALA A 1 186 ? 3.597 -0.319 -16.389 1.00 49.31 186 ALA A O 1
ATOM 1529 N N . ILE A 1 187 ? 5.615 -0.445 -15.403 1.00 49.97 187 ILE A N 1
ATOM 1530 C CA . ILE A 1 187 ? 6.345 0.394 -16.352 1.00 49.97 187 ILE A CA 1
ATOM 1531 C C . ILE A 1 187 ? 6.411 -0.279 -17.713 1.00 49.97 187 ILE A C 1
ATOM 1533 O O . ILE A 1 187 ? 6.068 0.329 -18.725 1.00 49.97 187 ILE A O 1
ATOM 1537 N N . VAL A 1 188 ? 6.819 -1.546 -17.749 1.00 49.62 188 VAL A N 1
ATOM 1538 C CA . VAL A 1 188 ? 6.909 -2.283 -19.007 1.00 49.62 188 VAL A CA 1
ATOM 1539 C C . VAL A 1 188 ? 5.514 -2.584 -19.557 1.00 49.62 188 VAL A C 1
ATOM 1541 O O . VAL A 1 188 ? 5.324 -2.450 -20.755 1.00 49.62 188 VAL A O 1
ATOM 1544 N N . GLY A 1 189 ? 4.522 -2.893 -18.719 1.00 50.09 189 GLY A N 1
ATOM 1545 C CA . GLY A 1 189 ? 3.121 -3.050 -19.114 1.00 50.09 189 GLY A CA 1
ATOM 1546 C C . GLY A 1 189 ? 2.555 -1.788 -19.768 1.00 50.09 189 GLY A C 1
ATOM 1547 O O . GLY A 1 189 ? 2.044 -1.870 -20.879 1.00 50.09 189 GLY A O 1
ATOM 1548 N N . ALA A 1 190 ? 2.735 -0.618 -19.148 1.00 50.84 190 ALA A N 1
ATOM 1549 C CA . ALA A 1 190 ? 2.293 0.667 -19.695 1.00 50.84 190 ALA A CA 1
ATOM 1550 C C . ALA A 1 190 ? 3.032 1.060 -20.988 1.00 50.84 190 ALA A C 1
ATOM 1552 O O . ALA A 1 190 ? 2.438 1.638 -21.897 1.00 50.84 190 ALA A O 1
ATOM 1553 N N . ILE A 1 191 ? 4.324 0.728 -21.104 1.00 50.03 191 ILE A N 1
ATOM 1554 C CA . ILE A 1 191 ? 5.109 0.954 -22.330 1.00 50.03 191 ILE A CA 1
ATOM 1555 C C . ILE A 1 191 ? 4.669 -0.004 -23.446 1.00 50.03 191 ILE A C 1
ATOM 1557 O O . ILE A 1 191 ? 4.549 0.406 -24.599 1.00 50.03 191 ILE A O 1
ATOM 1561 N N . VAL A 1 192 ? 4.418 -1.269 -23.110 1.00 52.22 192 VAL A N 1
ATOM 1562 C CA . VAL A 1 192 ? 4.073 -2.330 -24.059 1.00 52.22 192 VAL A CA 1
ATOM 1563 C C . VAL A 1 192 ? 2.650 -2.187 -24.596 1.00 52.22 192 VAL A C 1
ATOM 1565 O O . VAL A 1 192 ? 2.437 -2.380 -25.793 1.00 52.22 192 VAL A O 1
ATOM 1568 N N . ASP A 1 193 ? 1.698 -1.772 -23.761 1.00 51.16 193 ASP A N 1
ATOM 1569 C CA . ASP A 1 193 ? 0.308 -1.527 -24.170 1.00 51.16 193 ASP A CA 1
ATOM 1570 C C . ASP A 1 193 ? 0.201 -0.361 -25.180 1.00 51.16 193 ASP A C 1
ATOM 1572 O O . ASP A 1 193 ? -0.709 -0.304 -26.006 1.00 51.16 193 ASP A O 1
ATOM 1576 N N . GLN A 1 194 ? 1.196 0.538 -25.194 1.00 51.22 194 GLN A N 1
ATOM 1577 C CA . GLN A 1 194 ? 1.311 1.626 -26.172 1.00 51.22 194 GLN A CA 1
ATOM 1578 C C . GLN A 1 194 ? 2.084 1.249 -27.451 1.00 51.22 194 GLN A C 1
ATOM 1580 O O . GLN A 1 194 ? 2.030 1.987 -28.440 1.00 51.22 194 GLN A O 1
ATOM 1585 N N . THR A 1 195 ? 2.783 0.108 -27.482 1.00 48.97 195 THR A N 1
ATOM 1586 C CA . THR A 1 195 ? 3.474 -0.397 -28.679 1.00 48.97 195 THR A CA 1
ATOM 1587 C C . THR A 1 195 ? 2.603 -1.405 -29.422 1.00 48.97 195 THR A C 1
ATOM 1589 O O . THR A 1 195 ? 2.539 -2.562 -29.035 1.00 48.97 195 THR A O 1
ATOM 1592 N N . ASP A 1 196 ? 1.916 -0.931 -30.468 1.00 50.69 196 ASP A N 1
ATOM 1593 C CA . ASP A 1 196 ? 1.257 -1.654 -31.581 1.00 50.69 196 ASP A CA 1
ATOM 1594 C C . ASP A 1 196 ? 0.396 -2.918 -31.312 1.00 50.69 196 ASP A C 1
ATOM 1596 O O . ASP A 1 196 ? -0.123 -3.509 -32.262 1.00 50.69 196 ASP A O 1
ATOM 1600 N N . GLY A 1 197 ? 0.174 -3.310 -30.054 1.00 52.53 197 GLY A N 1
ATOM 1601 C CA . GLY A 1 197 ? -0.623 -4.472 -29.653 1.00 52.53 197 GLY A CA 1
ATOM 1602 C C . GLY A 1 197 ? -0.002 -5.834 -29.993 1.00 52.53 197 GLY A C 1
ATOM 1603 O O . GLY A 1 197 ? -0.671 -6.858 -29.835 1.00 52.53 197 GLY A O 1
ATOM 1604 N N . SER A 1 198 ? 1.244 -5.890 -30.483 1.00 53.44 198 SER A N 1
ATOM 1605 C CA . SER A 1 198 ? 1.901 -7.158 -30.849 1.00 53.44 198 SER A CA 1
ATOM 1606 C C . SER A 1 198 ? 2.463 -7.937 -29.655 1.00 53.44 198 SER A C 1
ATOM 1608 O O . SER A 1 198 ? 2.665 -9.152 -29.744 1.00 53.44 198 SER A O 1
ATOM 1610 N N . HIS A 1 199 ? 2.662 -7.265 -28.524 1.00 57.81 199 HIS A N 1
ATOM 1611 C CA . HIS A 1 199 ? 3.200 -7.837 -27.298 1.00 57.81 199 HIS A CA 1
ATOM 1612 C C . HIS A 1 199 ? 2.069 -8.123 -26.303 1.00 57.81 199 HIS A C 1
ATOM 1614 O O . HIS A 1 199 ? 1.280 -7.248 -25.958 1.00 57.81 199 HIS A O 1
ATOM 1620 N N . LYS A 1 200 ? 1.969 -9.378 -25.851 1.00 68.62 200 LYS A N 1
ATOM 1621 C CA . LYS A 1 200 ? 0.950 -9.798 -24.882 1.00 68.62 200 LYS A CA 1
ATOM 1622 C C . LYS A 1 200 ? 1.460 -9.574 -23.467 1.00 68.62 200 LYS A C 1
ATOM 1624 O O . LYS A 1 200 ? 2.516 -10.095 -23.110 1.00 68.62 200 LYS A O 1
ATOM 1629 N N . THR A 1 201 ? 0.684 -8.868 -22.659 1.00 71.44 201 THR A N 1
ATOM 1630 C CA . THR A 1 201 ? 0.887 -8.807 -21.213 1.00 71.44 201 THR A CA 1
ATOM 1631 C C . THR A 1 201 ? 0.180 -9.974 -20.519 1.00 71.44 201 THR A C 1
ATOM 1633 O O . THR A 1 201 ? -0.693 -10.636 -21.090 1.00 71.44 201 THR A O 1
ATOM 1636 N N . THR A 1 202 ? 0.600 -10.269 -19.296 1.00 76.25 202 THR A N 1
ATOM 1637 C CA . THR A 1 202 ? -0.061 -11.190 -18.375 1.00 76.25 202 THR A CA 1
ATOM 1638 C C . THR A 1 202 ? -0.086 -10.568 -16.988 1.00 76.25 202 THR A C 1
ATOM 1640 O O . THR A 1 202 ? 0.855 -9.872 -16.599 1.00 76.25 202 THR A O 1
ATOM 1643 N N . ASP A 1 203 ? -1.144 -10.858 -16.244 1.00 78.38 203 ASP A N 1
ATOM 1644 C CA . ASP A 1 203 ? -1.306 -10.382 -14.876 1.00 78.38 203 ASP A CA 1
ATOM 1645 C C . ASP A 1 203 ? -0.408 -11.183 -13.925 1.00 78.38 203 ASP A C 1
ATOM 1647 O O . ASP A 1 203 ? -0.152 -12.383 -14.122 1.00 78.38 203 ASP A O 1
ATOM 1651 N N . ALA A 1 204 ? 0.058 -10.522 -12.869 1.00 79.44 204 ALA A N 1
ATOM 1652 C CA . ALA A 1 204 ? 0.768 -11.176 -11.787 1.00 79.44 204 ALA A CA 1
ATOM 1653 C C . ALA A 1 204 ? -0.128 -12.149 -11.019 1.00 79.44 204 ALA A C 1
ATOM 1655 O O . ALA A 1 204 ? -1.258 -11.845 -10.648 1.00 79.44 204 ALA A O 1
ATOM 1656 N N . LYS A 1 205 ? 0.405 -13.342 -10.745 1.00 86.56 205 LYS A N 1
ATOM 1657 C CA . LYS A 1 205 ? -0.307 -14.383 -10.001 1.00 86.56 205 LYS A CA 1
ATOM 1658 C C . LYS A 1 205 ? -0.062 -14.209 -8.509 1.00 86.56 205 LYS A C 1
ATOM 1660 O O . LYS A 1 205 ? 0.897 -14.757 -7.975 1.00 86.56 205 LYS A O 1
ATOM 1665 N N . ILE A 1 206 ? -0.924 -13.440 -7.856 1.00 86.06 206 ILE A N 1
ATOM 1666 C CA . ILE A 1 206 ? -0.877 -13.201 -6.411 1.00 86.06 206 ILE A CA 1
ATOM 1667 C C . ILE A 1 206 ? -2.039 -13.951 -5.761 1.00 86.06 206 ILE A C 1
ATOM 1669 O O . ILE A 1 206 ? -3.200 -13.760 -6.125 1.00 86.06 206 ILE A O 1
ATOM 1673 N N . HIS A 1 207 ? -1.737 -14.846 -4.822 1.00 88.62 207 HIS A N 1
ATOM 1674 C CA . HIS A 1 207 ? -2.774 -15.556 -4.079 1.00 88.62 207 HIS A CA 1
ATOM 1675 C C . HIS A 1 207 ? -3.582 -14.576 -3.230 1.00 88.62 207 HIS A C 1
ATOM 1677 O O . HIS A 1 207 ? -3.025 -13.642 -2.661 1.00 88.62 207 HIS A O 1
ATOM 1683 N N . HIS A 1 208 ? -4.892 -14.812 -3.135 1.00 85.19 208 HIS A N 1
ATOM 1684 C CA . HIS A 1 208 ? -5.824 -13.980 -2.370 1.00 85.19 208 HIS A CA 1
ATOM 1685 C C . HIS A 1 208 ? -5.973 -12.532 -2.859 1.00 85.19 208 HIS A C 1
ATOM 1687 O O . HIS A 1 208 ? -6.570 -11.727 -2.152 1.00 85.19 208 HIS A O 1
ATOM 1693 N N . ALA A 1 209 ? -5.500 -12.202 -4.065 1.00 82.06 209 ALA A N 1
ATOM 1694 C CA . ALA A 1 209 ? -5.684 -10.875 -4.655 1.00 82.06 209 ALA A CA 1
ATOM 1695 C C . ALA A 1 209 ? -7.161 -10.506 -4.893 1.00 82.06 209 ALA A C 1
ATOM 1697 O O . ALA A 1 209 ? -7.469 -9.332 -5.052 1.00 82.06 209 ALA A O 1
ATOM 1698 N N . ASP A 1 210 ? -8.057 -11.493 -4.908 1.00 80.06 210 ASP A N 1
ATOM 1699 C CA . ASP A 1 210 ? -9.503 -11.368 -5.095 1.00 80.06 210 ASP A CA 1
ATOM 1700 C C . ASP A 1 210 ? -10.317 -11.514 -3.797 1.00 80.06 210 ASP A C 1
ATOM 1702 O O . ASP A 1 210 ? -11.547 -11.494 -3.841 1.00 80.06 210 ASP A O 1
ATOM 1706 N N . LYS A 1 211 ? -9.658 -11.689 -2.643 1.00 76.31 211 LYS A N 1
ATOM 1707 C CA . LYS A 1 211 ? -10.345 -11.752 -1.348 1.00 76.31 211 LYS A CA 1
ATOM 1708 C C . LYS A 1 211 ? -10.761 -10.360 -0.887 1.00 76.31 211 LYS A C 1
ATOM 1710 O O . LYS A 1 211 ? -9.972 -9.435 -1.008 1.00 76.31 211 LYS A O 1
ATOM 1715 N N . TYR A 1 212 ? -11.922 -10.282 -0.230 1.00 67.25 212 TYR A N 1
ATOM 1716 C CA . TYR A 1 212 ? -12.567 -9.046 0.234 1.00 67.25 212 TYR A CA 1
ATOM 1717 C C . TYR A 1 212 ? -12.938 -8.105 -0.925 1.00 67.25 212 TYR A C 1
ATOM 1719 O O . TYR A 1 212 ? -12.192 -7.937 -1.884 1.00 67.25 212 TYR A O 1
ATOM 1727 N N . ASP A 1 213 ? -14.126 -7.498 -0.862 1.00 63.72 213 ASP A N 1
ATOM 1728 C CA . ASP A 1 213 ? -14.520 -6.493 -1.855 1.00 63.72 213 ASP A CA 1
ATOM 1729 C C . ASP A 1 213 ? -13.584 -5.281 -1.714 1.00 63.72 213 ASP A C 1
ATOM 1731 O O . ASP A 1 213 ? -13.641 -4.575 -0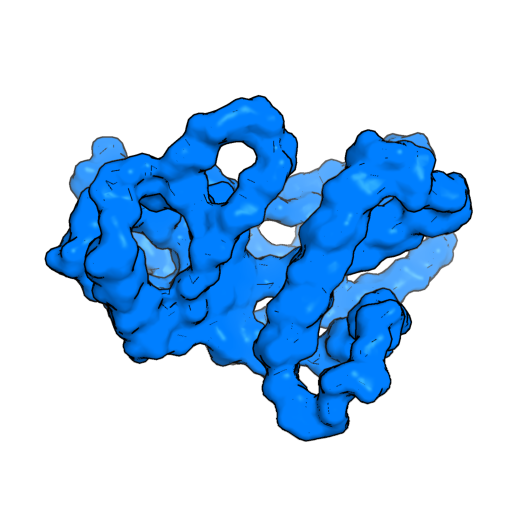.709 1.00 63.72 213 ASP A O 1
ATOM 1735 N N . GLY A 1 214 ? -12.697 -5.067 -2.686 1.00 62.97 214 GLY A N 1
ATOM 1736 C CA . GLY A 1 214 ? -11.699 -3.999 -2.642 1.00 62.97 214 GLY A CA 1
ATOM 1737 C C . GLY A 1 214 ? -10.754 -4.019 -3.840 1.00 62.97 214 GLY A C 1
ATOM 1738 O O . GLY A 1 214 ? -10.893 -4.848 -4.747 1.00 62.97 214 GLY A O 1
ATOM 1739 N N . ALA A 1 215 ? -9.803 -3.082 -3.875 1.00 65.19 215 ALA A N 1
ATOM 1740 C CA . ALA A 1 215 ? -8.881 -3.008 -4.999 1.00 65.19 215 ALA A CA 1
ATOM 1741 C C . ALA A 1 215 ? -7.899 -4.179 -4.954 1.00 65.19 215 ALA A C 1
ATOM 1743 O O . ALA A 1 215 ? -7.226 -4.447 -3.954 1.00 65.19 215 ALA A O 1
ATOM 1744 N N . GLN A 1 216 ? -7.787 -4.864 -6.082 1.00 72.06 216 GLN A N 1
ATOM 1745 C CA . GLN A 1 216 ? -6.879 -5.987 -6.219 1.00 72.06 216 GLN A CA 1
ATOM 1746 C C . GLN A 1 216 ? -5.452 -5.471 -6.459 1.00 72.06 216 GLN A C 1
ATOM 1748 O O . GLN A 1 216 ? -5.270 -4.548 -7.260 1.00 72.06 216 GLN A O 1
ATOM 1753 N N . PRO A 1 217 ? -4.422 -6.068 -5.835 1.00 70.06 217 PRO A N 1
ATOM 1754 C CA . PRO A 1 217 ? -3.034 -5.748 -6.126 1.00 70.06 217 PRO A CA 1
ATOM 1755 C C . PRO A 1 217 ? -2.655 -6.369 -7.475 1.00 70.06 217 PRO A C 1
ATOM 1757 O O . PRO A 1 217 ? -2.011 -7.412 -7.539 1.00 70.06 217 PRO A O 1
ATOM 1760 N N . VAL A 1 218 ? -3.105 -5.758 -8.569 1.00 67.38 218 VAL A N 1
ATOM 1761 C CA . VAL A 1 218 ? -2.876 -6.246 -9.932 1.00 67.38 218 VAL A CA 1
ATOM 1762 C C . VAL A 1 218 ? -1.837 -5.370 -10.609 1.00 67.38 218 VAL A C 1
ATOM 1764 O O . VAL A 1 218 ? -1.948 -4.146 -10.652 1.00 67.38 218 VAL A O 1
ATOM 1767 N N . TYR A 1 219 ? -0.827 -6.023 -11.169 1.00 70.94 219 TYR A N 1
ATOM 1768 C CA . TYR A 1 219 ? 0.080 -5.418 -12.128 1.00 70.94 219 TYR A CA 1
ATOM 1769 C C . TYR A 1 219 ? 0.371 -6.420 -13.240 1.00 70.94 219 TYR A C 1
ATOM 1771 O O . TYR A 1 219 ? 0.363 -7.638 -13.026 1.00 70.94 219 TYR A O 1
ATOM 1779 N N . ASN A 1 220 ? 0.645 -5.890 -14.428 1.00 69.62 220 ASN A N 1
ATOM 1780 C CA . ASN A 1 220 ? 0.793 -6.680 -15.640 1.00 69.62 220 ASN A CA 1
ATOM 1781 C C . ASN A 1 220 ? 2.216 -6.531 -16.171 1.00 69.62 220 ASN A C 1
ATOM 1783 O O . ASN A 1 220 ? 2.801 -5.455 -16.087 1.00 69.62 220 ASN A O 1
ATOM 1787 N N . PHE A 1 221 ? 2.764 -7.600 -16.740 1.00 70.94 221 PHE A N 1
ATOM 1788 C CA . PHE A 1 221 ? 4.094 -7.619 -17.357 1.00 70.94 221 PHE A CA 1
ATOM 1789 C C . PHE A 1 221 ? 4.061 -8.379 -18.687 1.00 70.94 221 PHE A C 1
ATOM 1791 O O . PHE A 1 221 ? 3.137 -9.162 -18.917 1.00 70.94 221 PHE A O 1
ATOM 1798 N N . PRO A 1 222 ? 5.042 -8.186 -19.586 1.00 73.88 222 PRO A N 1
ATOM 1799 C CA . PRO A 1 222 ? 5.133 -8.969 -20.816 1.00 73.88 222 PRO A CA 1
ATOM 1800 C C . PRO A 1 222 ? 5.218 -10.464 -20.528 1.00 73.88 222 PRO A C 1
ATOM 1802 O O . PRO A 1 222 ? 5.969 -10.890 -19.651 1.00 73.88 222 PRO A O 1
ATOM 1805 N N . ALA A 1 223 ? 4.479 -11.271 -21.285 1.00 77.62 223 ALA A N 1
ATOM 1806 C CA . ALA A 1 223 ? 4.389 -12.711 -21.060 1.00 77.62 223 ALA A CA 1
ATOM 1807 C C . ALA A 1 223 ? 5.759 -13.422 -21.064 1.00 77.62 223 ALA A C 1
ATOM 1809 O O . ALA A 1 223 ? 5.942 -14.416 -20.365 1.00 77.62 223 ALA A O 1
ATOM 1810 N N . GLU A 1 224 ? 6.740 -12.910 -21.808 1.00 77.56 224 GLU A N 1
ATOM 1811 C CA . GLU A 1 224 ? 8.116 -13.413 -21.839 1.00 77.56 224 GLU A CA 1
ATOM 1812 C C . GLU A 1 224 ? 8.877 -13.254 -20.514 1.00 77.56 224 GLU A C 1
ATOM 1814 O O . GLU A 1 224 ? 9.839 -13.985 -20.279 1.00 77.56 224 GLU A O 1
ATOM 1819 N N . LEU A 1 225 ? 8.448 -12.343 -19.635 1.00 76.00 225 LEU A N 1
ATOM 1820 C CA . LEU A 1 225 ? 9.041 -12.141 -18.313 1.00 76.00 225 LEU A CA 1
ATOM 1821 C C . LEU A 1 225 ? 8.400 -13.023 -17.234 1.00 76.00 225 LEU A C 1
ATOM 1823 O O . LEU A 1 225 ? 8.802 -12.935 -16.081 1.00 76.00 225 LEU A O 1
ATOM 1827 N N . ALA A 1 226 ? 7.451 -13.904 -17.566 1.00 80.75 226 ALA A N 1
ATOM 1828 C CA . ALA A 1 226 ? 6.763 -14.738 -16.572 1.00 80.75 226 ALA A CA 1
ATOM 1829 C C . ALA A 1 226 ? 7.701 -15.592 -15.703 1.00 80.75 226 ALA A C 1
ATOM 1831 O O . ALA A 1 226 ? 7.397 -15.839 -14.540 1.00 80.75 226 ALA A O 1
ATOM 1832 N N . GLU A 1 227 ? 8.851 -15.993 -16.249 1.00 82.62 227 GLU A N 1
ATOM 1833 C CA . GLU A 1 227 ? 9.877 -16.768 -15.541 1.00 82.62 227 GLU A CA 1
ATOM 1834 C C . GLU A 1 227 ? 11.024 -15.891 -15.001 1.00 82.62 227 GLU A C 1
ATOM 1836 O O . GLU A 1 227 ? 12.054 -16.405 -14.562 1.00 82.62 227 GLU A O 1
ATOM 1841 N N . ASN A 1 228 ? 10.887 -14.559 -15.048 1.00 80.44 228 ASN A N 1
ATOM 1842 C CA . ASN A 1 228 ? 11.860 -13.646 -14.461 1.00 80.44 228 ASN A CA 1
ATOM 1843 C C . ASN A 1 228 ? 11.929 -13.905 -12.939 1.00 80.44 228 ASN A C 1
ATOM 1845 O O . ASN A 1 228 ? 10.905 -13.777 -12.259 1.00 80.44 228 ASN A O 1
ATOM 1849 N N . PRO A 1 229 ? 13.110 -14.240 -12.376 1.00 82.25 229 PRO A N 1
ATOM 1850 C CA . PRO A 1 229 ? 13.242 -14.582 -10.960 1.00 82.25 229 PRO A CA 1
ATOM 1851 C C . PRO A 1 229 ? 12.722 -13.500 -10.016 1.00 82.25 229 PRO A C 1
ATOM 1853 O O . PRO A 1 229 ? 12.202 -13.812 -8.948 1.00 82.25 229 PRO A O 1
ATOM 1856 N N . THR A 1 230 ? 12.839 -12.239 -10.416 1.00 76.88 230 THR A N 1
ATOM 1857 C CA . THR A 1 230 ? 12.405 -11.097 -9.628 1.00 76.88 230 THR A CA 1
ATOM 1858 C C . THR A 1 230 ? 10.879 -10.988 -9.588 1.00 76.88 230 THR A C 1
ATOM 1860 O O . THR A 1 230 ? 10.309 -10.819 -8.512 1.00 76.88 230 THR A O 1
ATOM 1863 N N . ILE A 1 231 ? 10.206 -11.209 -10.724 1.00 77.88 231 ILE A N 1
ATOM 1864 C CA . ILE A 1 231 ? 8.735 -11.267 -10.804 1.00 77.88 231 ILE A CA 1
ATOM 1865 C C . ILE A 1 231 ? 8.196 -12.438 -9.985 1.00 77.88 231 ILE A C 1
ATOM 1867 O O . ILE A 1 231 ? 7.265 -12.270 -9.197 1.00 77.88 231 ILE A O 1
ATOM 1871 N N . VAL A 1 232 ? 8.803 -13.618 -10.131 1.00 84.50 232 VAL A N 1
ATOM 1872 C CA . VAL A 1 232 ? 8.414 -14.819 -9.377 1.00 84.50 232 VAL A CA 1
ATOM 1873 C C . VAL A 1 232 ? 8.588 -14.596 -7.873 1.00 84.50 232 VAL A C 1
ATOM 1875 O O . VAL A 1 232 ? 7.707 -14.944 -7.086 1.00 84.50 232 VAL A O 1
ATOM 1878 N N . ALA A 1 233 ? 9.702 -13.992 -7.456 1.00 85.00 233 ALA A N 1
ATOM 1879 C CA . ALA A 1 233 ? 9.953 -13.698 -6.051 1.00 85.00 233 ALA A CA 1
ATOM 1880 C C . ALA A 1 233 ? 8.967 -12.665 -5.486 1.00 85.00 233 ALA A C 1
ATOM 1882 O O . ALA A 1 233 ? 8.525 -12.817 -4.349 1.00 85.00 233 ALA A O 1
ATOM 1883 N N . HIS A 1 234 ? 8.574 -11.667 -6.277 1.00 84.31 234 HIS A N 1
ATOM 1884 C CA . HIS A 1 234 ? 7.580 -10.676 -5.879 1.00 84.31 234 HIS A CA 1
ATOM 1885 C C . HIS A 1 234 ? 6.187 -11.283 -5.686 1.00 84.31 234 HIS A C 1
ATOM 1887 O O . HIS A 1 234 ? 5.593 -11.149 -4.616 1.00 84.31 234 HIS A O 1
ATOM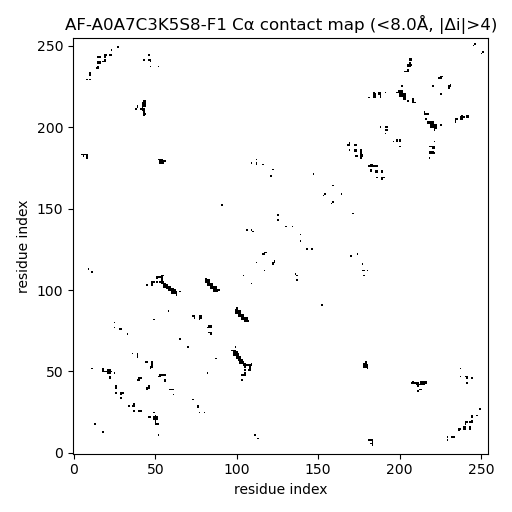 1893 N N . GLN A 1 235 ? 5.707 -12.028 -6.689 1.00 86.44 235 GLN A N 1
ATOM 1894 C CA . GLN A 1 235 ? 4.446 -12.769 -6.609 1.00 86.44 235 GLN A CA 1
ATOM 1895 C C . GLN A 1 235 ? 4.411 -13.656 -5.368 1.00 86.44 235 GLN A C 1
ATOM 1897 O O . GLN A 1 235 ? 3.413 -13.682 -4.646 1.00 86.44 235 GLN A O 1
ATOM 1902 N N . LYS A 1 236 ? 5.523 -14.348 -5.095 1.00 90.94 236 LYS A N 1
ATOM 1903 C CA . LYS A 1 236 ? 5.660 -15.187 -3.910 1.00 90.94 236 LYS A CA 1
ATOM 1904 C C . LYS A 1 236 ? 5.593 -14.367 -2.621 1.00 90.94 236 LYS A C 1
ATOM 1906 O O . LYS A 1 236 ? 4.844 -14.745 -1.732 1.00 90.94 236 LYS A O 1
ATOM 1911 N N . LEU A 1 237 ? 6.349 -13.274 -2.514 1.00 90.62 237 LEU A N 1
ATOM 1912 C CA . LEU A 1 237 ? 6.385 -12.439 -1.311 1.00 90.62 237 LEU A CA 1
ATOM 1913 C C . LEU A 1 237 ? 4.989 -11.916 -0.959 1.00 90.62 237 LEU A C 1
ATOM 1915 O O . LEU A 1 237 ? 4.540 -12.097 0.168 1.00 90.62 237 LEU A O 1
ATOM 1919 N N . TRP A 1 238 ? 4.290 -11.311 -1.918 1.00 90.38 238 TRP A N 1
ATOM 1920 C CA . TRP A 1 238 ? 2.947 -10.778 -1.684 1.00 90.38 238 TRP A CA 1
ATOM 1921 C C . TRP A 1 238 ? 1.935 -11.873 -1.364 1.00 90.38 238 TRP A C 1
ATOM 1923 O O . TRP A 1 238 ? 1.166 -11.728 -0.416 1.00 90.38 238 TRP A O 1
ATOM 1933 N N . SER A 1 239 ? 1.986 -12.996 -2.086 1.00 93.19 239 SER A N 1
ATOM 1934 C CA . SER A 1 239 ? 1.143 -14.157 -1.782 1.00 93.19 239 SER A CA 1
ATOM 1935 C C . SER A 1 239 ? 1.391 -14.671 -0.365 1.00 93.19 239 SER A C 1
ATOM 1937 O O . SER A 1 239 ? 0.440 -14.892 0.370 1.00 93.19 239 SER A O 1
ATOM 1939 N N . ASP A 1 240 ? 2.654 -14.815 0.048 1.00 95.31 240 ASP A N 1
ATOM 1940 C CA . ASP A 1 240 ? 3.015 -15.288 1.386 1.00 95.31 240 ASP A CA 1
ATOM 1941 C C . ASP A 1 240 ? 2.536 -14.320 2.487 1.00 95.31 240 ASP A C 1
ATOM 1943 O O . ASP A 1 240 ? 2.117 -14.774 3.553 1.00 95.31 240 ASP A O 1
ATOM 1947 N N . ILE A 1 241 ? 2.590 -13.001 2.246 1.00 95.12 241 ILE A N 1
ATOM 1948 C CA . ILE A 1 241 ? 2.085 -11.984 3.184 1.00 95.12 241 ILE A CA 1
ATOM 1949 C C . ILE A 1 241 ? 0.573 -12.129 3.346 1.00 95.12 241 ILE A C 1
ATOM 1951 O O . ILE A 1 241 ? 0.092 -12.268 4.470 1.00 95.12 241 ILE A O 1
ATOM 1955 N N . LEU A 1 242 ? -0.170 -12.127 2.236 1.00 94.00 242 LEU A N 1
ATOM 1956 C CA . LEU A 1 242 ? -1.630 -12.235 2.248 1.00 94.00 242 LEU A CA 1
ATOM 1957 C C . LEU A 1 242 ? -2.085 -13.566 2.852 1.00 94.00 242 LEU A C 1
ATOM 1959 O O . LEU A 1 242 ? -2.979 -13.590 3.693 1.00 94.00 242 LEU A O 1
ATOM 1963 N N . ASP A 1 243 ? -1.424 -14.668 2.500 1.00 94.75 243 ASP A N 1
ATOM 1964 C CA . ASP A 1 243 ? -1.635 -15.982 3.103 1.00 94.75 243 ASP A CA 1
ATOM 1965 C C . ASP A 1 243 ? -1.457 -15.947 4.625 1.00 94.75 243 ASP A C 1
ATOM 1967 O O . ASP A 1 243 ? -2.273 -16.499 5.362 1.00 94.75 243 ASP A O 1
ATOM 1971 N N . ALA A 1 244 ? -0.373 -15.344 5.113 1.00 95.56 244 ALA A N 1
ATOM 1972 C CA . ALA A 1 244 ? -0.095 -15.274 6.541 1.00 95.56 244 ALA A CA 1
ATOM 1973 C C . ALA A 1 244 ? -1.114 -14.392 7.277 1.00 95.56 244 ALA A C 1
ATOM 1975 O O . ALA A 1 244 ? -1.564 -14.765 8.360 1.00 95.56 244 ALA A O 1
ATOM 1976 N N . VAL A 1 245 ? -1.514 -13.268 6.676 1.00 95.88 245 VAL A N 1
ATOM 1977 C CA . VAL A 1 245 ? -2.526 -12.362 7.231 1.00 95.88 245 VAL A CA 1
ATOM 1978 C C . VAL A 1 245 ? -3.890 -13.050 7.281 1.00 95.88 245 VAL A C 1
ATOM 1980 O O . VAL A 1 245 ? -4.477 -13.162 8.354 1.00 95.88 245 VAL A O 1
ATOM 1983 N N . TYR A 1 246 ? -4.376 -13.590 6.163 1.00 93.75 246 TYR A N 1
ATOM 1984 C CA . TYR A 1 246 ? -5.725 -14.160 6.066 1.00 93.75 246 TYR A CA 1
ATOM 1985 C C . TYR A 1 246 ? -5.895 -15.532 6.731 1.00 93.75 246 TYR A C 1
ATOM 1987 O O . TYR A 1 246 ? -7.013 -16.038 6.805 1.00 93.75 246 TYR A O 1
ATOM 1995 N N . ARG A 1 247 ? -4.817 -16.142 7.239 1.00 93.75 247 ARG A N 1
ATOM 1996 C CA . ARG A 1 247 ? -4.893 -17.301 8.147 1.00 93.75 247 ARG A CA 1
ATOM 1997 C C . ARG A 1 247 ? -5.133 -16.904 9.607 1.00 93.75 247 ARG A C 1
ATOM 1999 O O . ARG A 1 247 ? -5.386 -17.791 10.423 1.00 93.75 247 ARG A O 1
ATOM 2006 N N . ASP A 1 248 ? -5.013 -15.623 9.965 1.00 95.19 248 ASP A N 1
ATOM 2007 C CA . ASP A 1 248 ? -5.271 -15.171 11.334 1.00 95.19 248 ASP A CA 1
ATOM 2008 C C . ASP A 1 248 ? -6.758 -15.375 11.698 1.00 95.19 248 ASP A C 1
ATOM 2010 O O . ASP A 1 248 ? -7.638 -15.065 10.889 1.00 95.19 248 ASP A O 1
ATOM 2014 N N . PRO A 1 249 ? -7.071 -15.870 12.913 1.00 93.56 249 PRO A N 1
ATOM 2015 C CA . PRO A 1 249 ? -8.447 -16.121 13.338 1.00 93.56 249 PRO A CA 1
ATOM 2016 C C . PRO A 1 249 ? -9.382 -14.913 13.261 1.00 93.56 249 PRO A C 1
ATOM 2018 O O . PRO A 1 249 ? -10.593 -15.105 13.212 1.00 93.56 249 PRO A O 1
ATOM 2021 N N . MET A 1 250 ? -8.864 -13.677 13.239 1.00 92.25 250 MET A N 1
ATOM 2022 C CA . MET A 1 250 ? -9.713 -12.491 13.101 1.00 92.25 250 MET A CA 1
ATOM 2023 C C . MET A 1 250 ? -10.486 -12.436 11.777 1.00 92.25 250 MET A C 1
ATOM 2025 O O . MET A 1 250 ? -11.437 -11.662 11.686 1.00 92.25 250 MET A O 1
ATOM 2029 N N . PHE A 1 251 ? -10.102 -13.247 10.789 1.00 89.56 251 PHE A N 1
ATOM 2030 C CA . PHE A 1 251 ? -10.768 -13.374 9.493 1.00 89.56 251 PHE A CA 1
ATOM 2031 C C . PHE A 1 251 ? -11.668 -14.615 9.375 1.00 89.56 251 PHE A C 1
ATOM 2033 O O . PHE A 1 251 ? -12.260 -14.830 8.326 1.00 89.56 251 PHE A O 1
ATOM 2040 N N . ALA A 1 252 ? -11.787 -15.440 10.422 1.00 81.19 252 ALA A N 1
ATOM 2041 C CA . ALA A 1 252 ? -12.528 -16.705 10.359 1.00 81.19 252 ALA A CA 1
ATOM 2042 C C . ALA A 1 252 ? -14.056 -16.546 10.211 1.00 81.19 252 ALA A C 1
ATOM 2044 O O . ALA A 1 252 ? -14.720 -17.500 9.816 1.00 81.19 252 ALA A O 1
ATOM 2045 N N . ASP A 1 253 ? -14.597 -15.366 10.530 1.00 67.31 253 ASP A N 1
ATOM 2046 C CA . ASP A 1 253 ? -16.039 -15.071 10.528 1.00 67.31 253 ASP A CA 1
ATOM 2047 C C . ASP A 1 253 ? -16.483 -14.204 9.327 1.00 67.31 253 ASP A C 1
ATOM 2049 O O . ASP A 1 253 ? -17.629 -13.761 9.285 1.00 67.31 253 ASP A O 1
ATOM 2053 N N . GLU A 1 254 ? -15.582 -13.915 8.380 1.00 60.81 254 GLU A N 1
ATOM 2054 C CA . GLU A 1 254 ? -15.810 -12.955 7.281 1.00 60.81 254 GLU A CA 1
ATOM 2055 C C . GLU A 1 254 ? -16.066 -13.625 5.907 1.00 60.81 254 GLU A C 1
ATOM 2057 O O . GLU A 1 254 ? -16.221 -12.912 4.913 1.00 60.81 254 GLU A O 1
ATOM 2062 N N . ASP A 1 255 ? -16.123 -14.966 5.857 1.00 50.44 255 ASP A N 1
ATOM 2063 C CA . ASP A 1 255 ? -16.437 -15.788 4.665 1.00 50.44 255 ASP A CA 1
ATOM 2064 C C . ASP A 1 255 ? -17.954 -16.008 4.455 1.00 50.44 255 ASP A C 1
ATOM 2066 O O . ASP A 1 255 ? -18.677 -16.306 5.440 1.00 50.44 255 ASP A O 1
#

Secondary structure (DSSP, 8-state):
------------SS-HHHHHHHHHHHHHHHHHH-TTTHHHHSSHHHHHHHHTSSSEEEEEE--TT--HHHHHHHHHHHHTTTEEEEEE----SSS-----EEEEEEHHHHHTS-HHHHTSTTTTTS-GGGS-TT--HHHHHHHHHHHHHHHHHHHHTT---TTTTTTHHHHHHHHHHHHTT-TTHHHHHHHHHTTTTTSPEEE---TTTTSSSS-----EEEGGGTT-HHHHHHHHHHHHHHHHHHTSGGGTT--

Solvent-accessible surface area (backbone atoms only — not comparable to full-atom values): 14426 Å² total; per-residue (Å²): 128,84,82,69,78,73,51,81,70,75,74,72,94,69,54,40,67,58,30,20,52,42,20,48,54,52,52,51,54,36,44,73,78,38,60,91,55,30,60,67,52,60,6,40,36,42,37,37,17,60,23,40,71,12,18,40,45,75,81,40,73,75,43,68,86,62,48,72,69,55,51,51,52,51,35,54,57,36,45,78,70,46,24,47,65,40,81,46,84,77,84,80,62,86,67,91,72,69,58,43,26,29,30,41,32,18,56,67,29,52,72,65,58,56,68,72,65,65,65,33,70,70,62,61,65,54,76,52,90,82,51,60,99,81,58,56,70,66,60,54,50,51,52,50,51,53,52,50,53,64,45,50,64,42,56,78,69,71,71,70,64,81,80,52,66,70,52,48,59,44,49,49,43,31,54,47,19,45,40,48,56,41,48,37,35,32,32,47,29,52,54,37,71,69,46,89,68,81,60,57,67,40,72,62,76,43,56,64,35,79,43,57,87,58,63,52,70,74,47,33,27,49,55,87,50,67,80,35,67,66,56,49,50,48,32,47,42,54,18,48,20,45,51,56,42,67,65,38,74,93,50,73,83,77,122

Sequence (255 aa):
MADYDVFEYVLPGESAEVYATNALRILKDLKAEFPDTFRNFAAPSEVLTLSGARAFDTYYELGPDKDEAYKQRLRELLMKHDVLFIDETLPVLGEKNEDNCYSIVHLDALKTIPQTYQNLPFWQSFDHTQMRQDSDFFLWWMAWRDGMYTRSDNWQNGLLNSWLAGYLPVAHDMTFGVLLGYPGEAIVGAIVDQTDGSHKTTDAKIHHADKYDGAQPVYNFPAELAENPTIVAHQKLWSDILDAVYRDPMFADED

Nearest PDB structures (foldseek):
  6juy-assembly1_C  TM=5.190E-01  e=4.429E+00  Synechocystis sp. PCC 6803 substr. Kazusa
  4bg4-assembly1_A  TM=5.477E-01  e=9.776E+00  Penaeus vannamei

pLDDT: mean 70.6, std 19.4, range [33.34, 97.88]

Foldseek 3Di:
DPPPVQPDQDFDPDALLQLLVQLLVLLVLCCVPPVPCSLACLALLNSCQSSLRFFKDFWTFPDLPQDPVNVVVVQVSCVVSQKGKAFDPQPPPPDDPSTGTIMIGRRVSLVVLDVVLCPDVLVVPQDCPVPDPPHDSVVSVVSVVVVLSVVVVVVVVPPDDPVCVLVVQLSVQQVVCSNRSRNRFSSQVSVVVPPPPPFDKDWQQAPCLVPGPYHGSIGIHTPVCPVVPSSVVSSVSSNSNSVSNCVDCVNVPVD

Radius of gyration: 18.75 Å; Cα contacts (8 Å, |Δi|>4): 320; chains: 1; bounding box: 40×43×49 Å